Protein AF-A0AAP2HQE2-F1 (afdb_monomer)

Structure (mmCIF, N/CA/C/O backbone):
data_AF-A0AAP2HQE2-F1
#
_entry.id   AF-A0AAP2HQE2-F1
#
loop_
_atom_site.group_PDB
_atom_site.id
_atom_site.type_symbol
_atom_site.label_atom_id
_atom_site.label_alt_id
_atom_site.label_comp_id
_atom_site.label_asym_id
_atom_site.label_entity_id
_atom_site.label_seq_id
_atom_site.pdbx_PDB_ins_code
_atom_site.Cartn_x
_atom_site.Cartn_y
_atom_site.Cartn_z
_atom_site.occupancy
_atom_site.B_iso_or_equiv
_atom_site.auth_seq_id
_atom_site.auth_comp_id
_atom_site.auth_asym_id
_atom_site.auth_atom_id
_atom_site.pdbx_PDB_model_num
ATOM 1 N N . MET A 1 1 ? 18.227 -16.571 -25.456 1.00 60.22 1 MET A N 1
ATOM 2 C CA . MET A 1 1 ? 18.231 -16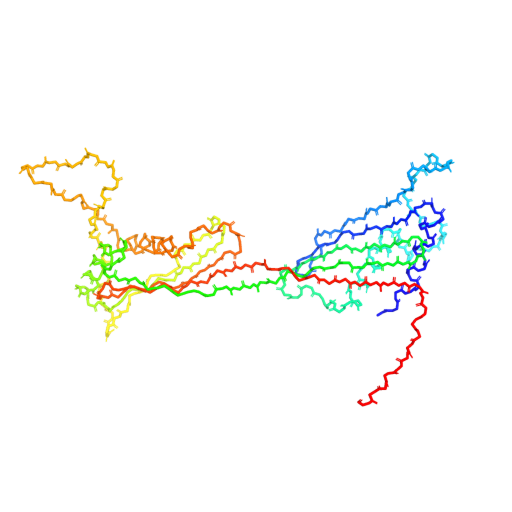.205 -26.890 1.00 60.22 1 MET A CA 1
ATOM 3 C C . MET A 1 1 ? 19.559 -15.529 -27.202 1.00 60.22 1 MET A C 1
ATOM 5 O O . MET A 1 1 ? 20.094 -14.898 -26.302 1.00 60.22 1 MET A O 1
ATOM 9 N N . ASP A 1 2 ? 20.135 -15.701 -28.394 1.00 79.25 2 ASP A N 1
ATOM 10 C CA . ASP A 1 2 ? 21.371 -14.989 -28.766 1.00 79.25 2 ASP A CA 1
ATOM 11 C C . ASP A 1 2 ? 21.009 -13.607 -29.333 1.00 79.25 2 ASP A C 1
ATOM 13 O O . ASP A 1 2 ? 20.440 -13.519 -30.419 1.00 79.25 2 ASP A O 1
ATOM 17 N N . LEU A 1 3 ? 21.299 -12.542 -28.578 1.00 84.31 3 LEU A N 1
ATOM 18 C CA . LEU A 1 3 ? 20.956 -11.152 -28.927 1.00 84.31 3 LEU A CA 1
ATOM 19 C C . LEU A 1 3 ? 21.930 -10.528 -29.939 1.00 84.31 3 LEU A C 1
ATOM 21 O O . LEU A 1 3 ? 21.610 -9.533 -30.595 1.00 84.31 3 LEU A O 1
ATOM 25 N N . ASN A 1 4 ? 23.124 -11.111 -30.083 1.00 85.25 4 ASN A N 1
ATOM 26 C CA . ASN A 1 4 ? 24.220 -10.579 -30.892 1.00 85.25 4 ASN A CA 1
ATOM 27 C C . ASN A 1 4 ? 23.853 -10.205 -32.341 1.00 85.25 4 ASN A C 1
ATOM 29 O O . ASN A 1 4 ? 24.258 -9.122 -32.778 1.00 85.25 4 ASN A O 1
ATOM 33 N N . PRO A 1 5 ? 23.108 -11.024 -33.116 1.00 86.44 5 PRO A N 1
ATOM 34 C CA . PRO A 1 5 ? 22.768 -10.663 -34.491 1.00 86.44 5 PRO A CA 1
ATOM 35 C C . PRO A 1 5 ? 21.877 -9.416 -34.568 1.00 86.44 5 PRO A C 1
ATOM 37 O O . PRO A 1 5 ? 22.107 -8.555 -35.421 1.00 86.44 5 PRO A O 1
ATOM 40 N N . THR A 1 6 ? 20.902 -9.277 -33.670 1.00 87.19 6 THR A N 1
ATOM 41 C CA . THR A 1 6 ? 19.977 -8.135 -33.649 1.00 87.19 6 THR A CA 1
ATOM 42 C C . THR A 1 6 ? 20.682 -6.862 -33.171 1.00 87.19 6 THR A C 1
ATOM 44 O O . THR A 1 6 ? 20.556 -5.818 -33.818 1.00 87.19 6 THR A O 1
ATOM 47 N N . LEU A 1 7 ? 21.520 -6.962 -32.128 1.00 90.06 7 LEU A N 1
ATOM 48 C CA . LEU A 1 7 ? 22.385 -5.871 -31.650 1.00 90.06 7 LEU A CA 1
ATOM 49 C C . LEU A 1 7 ? 23.289 -5.328 -32.767 1.00 90.06 7 LEU A C 1
ATOM 51 O O . LEU A 1 7 ? 23.376 -4.116 -32.979 1.00 90.06 7 LEU A O 1
ATOM 55 N N . ALA A 1 8 ? 23.927 -6.217 -33.535 1.00 88.75 8 ALA A N 1
ATOM 56 C CA . ALA A 1 8 ? 24.806 -5.834 -34.640 1.00 88.75 8 ALA A CA 1
ATOM 57 C C . ALA A 1 8 ? 24.052 -5.122 -35.778 1.00 88.75 8 ALA A C 1
ATOM 59 O O . ALA A 1 8 ? 24.557 -4.158 -36.365 1.00 88.75 8 ALA A O 1
ATOM 60 N N . GLN A 1 9 ? 22.838 -5.575 -36.099 1.00 89.69 9 GLN A N 1
ATOM 61 C CA . GLN A 1 9 ? 22.021 -4.966 -37.147 1.00 89.69 9 GLN A CA 1
ATOM 62 C C . GLN A 1 9 ? 21.536 -3.568 -36.751 1.00 89.69 9 GLN A C 1
ATOM 64 O O . GLN A 1 9 ? 21.699 -2.631 -37.532 1.00 89.69 9 GLN A O 1
ATOM 69 N N . LEU A 1 10 ? 20.963 -3.408 -35.556 1.00 89.31 10 LEU A N 1
ATOM 70 C CA . LEU A 1 10 ? 20.390 -2.130 -35.119 1.00 89.31 10 LEU A CA 1
ATOM 71 C C . LEU A 1 10 ? 21.469 -1.084 -34.804 1.00 89.31 10 LEU A C 1
ATOM 73 O O . LEU A 1 10 ? 21.336 0.060 -35.232 1.00 89.31 10 LEU A O 1
ATOM 77 N N . SER A 1 11 ? 22.596 -1.471 -34.197 1.00 89.50 11 SER A N 1
ATOM 78 C CA . SER A 1 11 ? 23.738 -0.554 -34.008 1.00 89.50 11 SER A CA 1
ATOM 79 C C . SER A 1 11 ? 24.333 -0.075 -35.336 1.00 89.50 11 SER A C 1
ATOM 81 O O . SER A 1 11 ? 24.770 1.071 -35.458 1.00 89.50 11 SER A O 1
ATOM 83 N N . THR A 1 12 ? 24.300 -0.918 -36.375 1.00 88.44 12 THR A N 1
ATOM 84 C CA . THR A 1 12 ? 24.691 -0.515 -37.730 1.00 88.44 12 THR A CA 1
ATOM 85 C C . THR A 1 12 ? 23.735 0.520 -38.312 1.00 88.44 12 THR A C 1
ATOM 87 O O . THR A 1 12 ? 24.212 1.474 -38.923 1.00 88.44 12 THR A O 1
ATOM 90 N N . VAL A 1 13 ? 22.421 0.376 -38.103 1.00 84.94 13 VAL A N 1
ATOM 91 C CA . VAL A 1 13 ? 21.440 1.390 -38.525 1.00 84.94 13 VAL A CA 1
ATOM 92 C C . VAL A 1 13 ? 21.742 2.726 -37.849 1.00 84.94 13 VAL A C 1
ATOM 94 O O . VAL A 1 13 ? 21.904 3.714 -38.560 1.00 84.94 13 VAL A O 1
ATOM 97 N N . LEU A 1 14 ? 21.935 2.743 -36.523 1.00 84.62 14 LEU A N 1
ATOM 98 C CA . LEU A 1 14 ? 22.296 3.960 -35.781 1.00 84.62 14 LEU A CA 1
ATOM 99 C C . LEU A 1 14 ? 23.555 4.624 -36.353 1.00 84.62 14 LEU A C 1
ATOM 101 O O . LEU A 1 14 ? 23.572 5.817 -36.648 1.00 84.62 14 LEU A O 1
ATOM 105 N N . ARG A 1 15 ? 24.604 3.835 -36.601 1.00 85.00 15 ARG A N 1
ATOM 106 C CA . ARG A 1 15 ? 25.863 4.341 -37.158 1.00 85.00 15 ARG A CA 1
ATOM 107 C C . ARG A 1 15 ? 25.713 4.910 -38.572 1.00 85.00 15 ARG A C 1
ATOM 109 O O . ARG A 1 15 ? 26.366 5.900 -38.891 1.00 85.00 15 ARG A O 1
ATOM 116 N N . VAL A 1 16 ? 24.905 4.281 -39.429 1.00 80.19 16 VAL A N 1
ATOM 117 C CA . VAL A 1 16 ? 24.692 4.721 -40.821 1.00 80.19 16 VAL A CA 1
ATOM 118 C C . VAL A 1 16 ? 23.850 5.991 -40.884 1.00 80.19 16 VAL A C 1
ATOM 120 O O . VAL A 1 16 ? 24.119 6.850 -41.721 1.00 80.19 16 VAL A O 1
ATOM 123 N N . THR A 1 17 ? 22.862 6.130 -40.001 1.00 78.44 17 THR A N 1
ATOM 124 C CA . THR A 1 17 ? 22.028 7.336 -39.929 1.00 78.44 17 THR A CA 1
ATOM 125 C C . THR A 1 17 ? 22.764 8.489 -39.251 1.00 78.44 17 THR A C 1
ATOM 127 O O . THR A 1 17 ? 22.470 9.649 -39.526 1.00 78.44 17 THR A O 1
ATOM 130 N N . GLY A 1 18 ? 23.766 8.180 -38.422 1.00 79.94 18 GLY A N 1
ATOM 131 C CA . GLY A 1 18 ? 24.536 9.151 -37.650 1.00 79.94 18 GLY A CA 1
ATOM 132 C C . GLY A 1 18 ? 24.005 9.352 -36.231 1.00 79.94 18 GLY A C 1
ATOM 133 O O . GLY A 1 18 ? 24.432 10.293 -35.565 1.00 79.94 18 GLY A O 1
ATOM 134 N N . ALA A 1 19 ? 23.092 8.494 -35.771 1.00 82.62 19 ALA A N 1
ATOM 135 C CA . ALA A 1 19 ? 22.649 8.443 -34.387 1.00 82.62 19 ALA A CA 1
ATOM 136 C C . ALA A 1 19 ? 23.743 7.846 -33.485 1.00 82.62 19 ALA A C 1
ATOM 138 O O . ALA A 1 19 ? 24.541 6.999 -33.892 1.00 82.62 19 ALA A O 1
ATOM 139 N N . VAL A 1 20 ? 23.780 8.304 -32.238 1.00 89.12 20 VAL A N 1
ATOM 140 C CA . VAL A 1 20 ? 24.740 7.873 -31.215 1.00 89.12 20 VAL A CA 1
ATOM 141 C C . VAL A 1 20 ? 24.198 6.670 -30.450 1.00 89.12 20 VAL A C 1
ATOM 143 O O . VAL A 1 20 ? 24.940 5.707 -30.234 1.00 89.12 20 VAL A O 1
ATOM 146 N N . SER A 1 21 ? 22.914 6.715 -30.093 1.00 91.50 21 SER A N 1
ATOM 147 C CA . SER A 1 21 ? 22.214 5.669 -29.353 1.00 91.50 21 SER A CA 1
ATOM 148 C C . SER A 1 21 ? 20.717 5.649 -29.659 1.00 91.50 21 SER A C 1
ATOM 150 O O . SER A 1 21 ? 20.156 6.631 -30.153 1.00 91.50 21 SER A O 1
ATOM 152 N N . ALA A 1 22 ? 20.092 4.523 -29.332 1.00 92.06 22 ALA A N 1
ATOM 153 C CA . ALA A 1 22 ? 18.657 4.404 -29.116 1.00 92.06 22 ALA A CA 1
ATOM 154 C C . ALA A 1 22 ? 18.422 3.950 -27.676 1.00 92.06 22 ALA A C 1
ATOM 156 O O . ALA A 1 22 ? 19.124 3.057 -27.194 1.00 92.06 22 ALA A O 1
ATOM 157 N N . THR A 1 23 ? 17.442 4.547 -27.014 1.00 93.00 23 THR A N 1
ATOM 158 C CA . THR A 1 23 ? 17.054 4.226 -25.644 1.00 93.00 23 THR A CA 1
ATOM 159 C C . THR A 1 23 ? 15.566 3.928 -25.619 1.00 93.00 23 THR A C 1
ATOM 161 O O . THR A 1 23 ? 14.794 4.685 -26.193 1.00 93.00 23 THR A O 1
ATOM 164 N N . ALA A 1 24 ? 15.177 2.825 -24.989 1.00 91.44 24 ALA A N 1
ATOM 165 C CA . ALA A 1 24 ? 13.792 2.506 -24.692 1.00 91.44 24 ALA A CA 1
ATOM 166 C C . ALA A 1 24 ? 13.569 2.585 -23.186 1.00 91.44 24 ALA A C 1
ATOM 168 O O . ALA A 1 24 ? 14.284 1.920 -22.430 1.00 91.44 24 ALA A O 1
ATOM 169 N N . GLU A 1 25 ? 12.577 3.358 -22.770 1.00 90.12 25 GLU A N 1
ATOM 170 C CA . GLU A 1 25 ? 11.988 3.260 -21.439 1.00 90.12 25 GLU A CA 1
ATOM 171 C C . GLU A 1 25 ? 10.767 2.353 -21.531 1.00 90.12 25 GLU A C 1
ATOM 173 O O . GLU A 1 25 ? 9.936 2.507 -22.427 1.00 90.12 2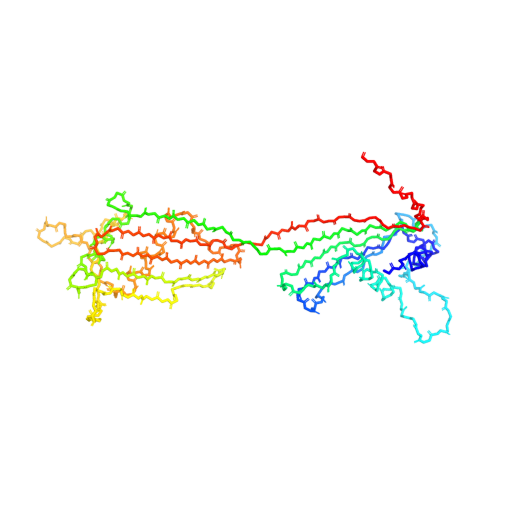5 GLU A O 1
ATOM 178 N N . TYR A 1 26 ? 10.685 1.372 -20.637 1.00 86.44 26 TYR A N 1
ATOM 179 C CA . TYR A 1 26 ? 9.573 0.436 -20.600 1.00 86.44 26 TYR A CA 1
ATOM 180 C C . TYR A 1 26 ? 9.078 0.256 -19.170 1.00 86.44 26 TYR A C 1
ATOM 182 O O . TYR A 1 26 ? 9.864 0.269 -18.221 1.00 86.44 26 TYR A O 1
ATOM 190 N N . ALA A 1 27 ? 7.772 0.070 -19.023 1.00 83.06 27 ALA A N 1
ATOM 191 C CA . ALA A 1 27 ? 7.148 -0.343 -17.776 1.00 83.06 27 ALA A CA 1
ATOM 192 C C . ALA A 1 27 ? 5.922 -1.213 -18.069 1.00 83.06 27 ALA A C 1
ATOM 194 O O . ALA A 1 27 ? 5.260 -1.060 -19.101 1.00 83.06 27 ALA A O 1
ATOM 195 N N . GLY A 1 28 ? 5.620 -2.138 -17.167 1.00 73.50 28 GL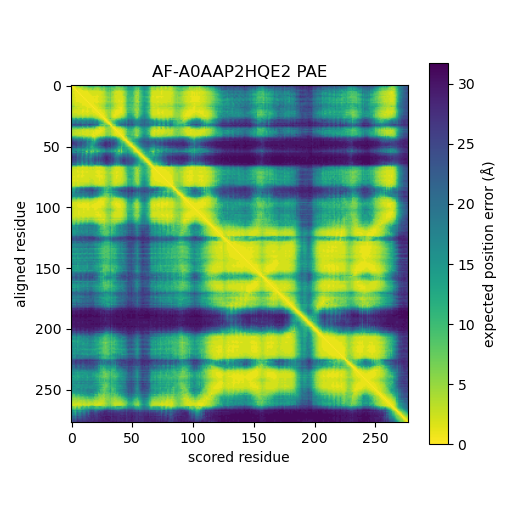Y A N 1
ATOM 196 C CA . GLY A 1 28 ? 4.478 -3.035 -17.296 1.00 73.50 28 GLY A CA 1
ATOM 197 C C . GLY A 1 28 ? 3.956 -3.495 -15.946 1.00 73.50 28 GLY A C 1
ATOM 198 O O . GLY A 1 28 ? 4.675 -3.444 -14.950 1.00 73.50 28 GLY A O 1
ATOM 199 N N . TYR A 1 29 ? 2.706 -3.952 -15.942 1.00 68.50 29 TYR A N 1
ATOM 200 C CA . TYR A 1 29 ? 2.032 -4.561 -14.798 1.00 68.50 29 TYR A CA 1
ATOM 201 C C . TYR A 1 29 ? 1.243 -5.780 -15.296 1.00 68.50 29 TYR A C 1
ATOM 203 O O . TYR A 1 29 ? 0.534 -5.699 -16.300 1.00 68.50 29 TYR A O 1
ATOM 211 N N . GLY A 1 30 ? 1.364 -6.924 -14.620 1.00 62.31 30 GLY A N 1
ATOM 212 C CA . GLY A 1 30 ? 0.659 -8.148 -15.017 1.00 62.31 30 GLY A CA 1
ATOM 213 C C . GLY A 1 30 ? 1.018 -8.649 -16.430 1.00 62.31 30 GLY A C 1
ATOM 214 O O . GLY A 1 30 ? 2.176 -8.672 -16.840 1.00 62.31 30 GLY A O 1
ATOM 215 N N . ASP A 1 31 ? 0.027 -9.072 -17.216 1.00 54.12 31 ASP A N 1
ATOM 216 C CA . ASP A 1 31 ? 0.240 -9.573 -18.586 1.00 54.12 31 ASP A CA 1
ATOM 217 C C . ASP A 1 31 ? 0.325 -8.466 -19.659 1.00 54.12 31 ASP A C 1
ATOM 219 O O . ASP A 1 31 ? 0.456 -8.769 -20.848 1.00 54.12 31 ASP A O 1
ATOM 223 N N . SER A 1 32 ? 0.274 -7.193 -19.252 1.00 55.50 32 SER A N 1
ATOM 224 C CA . SER A 1 32 ? 0.163 -6.035 -20.142 1.00 55.50 32 SER A CA 1
ATOM 225 C C . SER A 1 32 ? 1.333 -5.057 -19.931 1.00 55.50 32 SER A C 1
ATOM 227 O O . SER A 1 32 ? 1.532 -4.494 -18.855 1.00 55.50 32 SER A O 1
ATOM 229 N N . GLY A 1 33 ? 2.156 -4.862 -20.967 1.00 56.34 33 GLY A N 1
ATOM 230 C CA . GLY A 1 33 ? 3.141 -3.776 -21.003 1.00 56.34 33 GLY A CA 1
ATOM 231 C C . GLY A 1 33 ? 2.437 -2.469 -21.360 1.00 56.34 33 GLY A C 1
ATOM 232 O O . GLY A 1 33 ? 2.035 -2.301 -22.508 1.00 56.34 33 GLY A O 1
ATOM 233 N N . ASP A 1 34 ? 2.263 -1.565 -20.397 1.00 61.09 34 ASP A N 1
ATOM 234 C CA . ASP A 1 34 ? 1.440 -0.357 -20.578 1.00 61.09 34 ASP A CA 1
ATOM 235 C C . ASP A 1 34 ? 2.248 0.897 -20.952 1.00 61.09 34 ASP A C 1
ATOM 237 O O . ASP A 1 34 ? 1.669 1.931 -21.300 1.00 61.09 34 ASP A O 1
ATOM 241 N N . HIS A 1 35 ? 3.583 0.827 -20.941 1.00 66.19 35 HIS A N 1
ATOM 242 C CA . HIS A 1 35 ? 4.425 1.934 -21.381 1.00 66.19 35 HIS A CA 1
ATOM 243 C C . HIS A 1 35 ? 5.682 1.455 -22.108 1.00 66.19 35 HIS A C 1
ATOM 245 O O . HIS A 1 35 ? 6.445 0.642 -21.587 1.00 66.19 35 HIS A O 1
ATOM 251 N N . PHE A 1 36 ? 5.897 1.995 -23.309 1.00 81.50 36 PHE A N 1
ATOM 252 C CA . PHE A 1 36 ? 7.113 1.818 -24.092 1.00 81.50 36 PHE A CA 1
ATOM 253 C C . PHE A 1 36 ? 7.384 3.096 -24.893 1.00 81.50 36 PHE A C 1
ATOM 255 O O . PHE A 1 36 ? 6.576 3.481 -25.741 1.00 81.50 36 PHE A O 1
ATOM 262 N N . GLU A 1 37 ? 8.501 3.767 -24.626 1.00 86.31 37 GLU A N 1
ATOM 263 C CA . GLU A 1 37 ? 8.920 4.978 -25.338 1.00 86.31 37 GLU A CA 1
ATOM 264 C C . GLU A 1 37 ? 10.342 4.812 -25.868 1.00 86.31 37 GLU A C 1
ATOM 266 O O . GLU A 1 37 ? 11.251 4.456 -25.121 1.00 86.31 37 GLU A O 1
ATOM 271 N N . ILE A 1 38 ? 10.541 5.090 -27.160 1.00 87.31 38 ILE A N 1
ATOM 272 C CA . ILE A 1 38 ? 11.856 5.059 -27.807 1.00 87.31 38 ILE A CA 1
ATOM 273 C C . ILE A 1 38 ? 12.347 6.489 -28.021 1.00 87.31 38 ILE A C 1
ATOM 275 O O . ILE A 1 38 ? 11.684 7.302 -28.660 1.00 87.31 38 ILE A O 1
ATOM 279 N N . ALA A 1 39 ? 13.566 6.765 -27.572 1.00 86.69 39 ALA A N 1
ATOM 280 C CA . ALA A 1 39 ? 14.286 7.999 -27.833 1.00 86.69 39 ALA A CA 1
ATOM 281 C C . ALA A 1 39 ? 15.577 7.721 -28.616 1.00 86.69 39 ALA A C 1
ATOM 283 O O . ALA A 1 39 ? 16.388 6.869 -28.249 1.00 86.69 39 ALA A O 1
ATOM 284 N N . ILE A 1 40 ? 15.807 8.487 -29.687 1.00 86.12 40 ILE A N 1
ATOM 285 C CA . ILE A 1 40 ? 17.036 8.419 -30.488 1.00 86.12 40 ILE A CA 1
ATOM 286 C C . ILE A 1 40 ? 17.918 9.625 -30.184 1.00 86.12 40 ILE A C 1
ATOM 288 O O . ILE A 1 40 ? 17.513 10.776 -30.366 1.00 86.12 40 ILE A O 1
ATOM 292 N N . GLN A 1 41 ? 19.162 9.374 -29.778 1.00 85.44 41 GLN A N 1
ATOM 293 C CA . GLN A 1 41 ? 20.124 10.438 -29.518 1.00 85.44 41 GLN A CA 1
ATOM 294 C C . GLN A 1 41 ? 20.980 10.729 -30.753 1.00 85.44 41 GLN A C 1
ATOM 296 O O . GLN A 1 41 ? 21.709 9.870 -31.250 1.00 85.44 41 GLN A O 1
ATOM 301 N N . TRP A 1 42 ? 20.970 11.986 -31.195 1.00 83.12 42 TRP A N 1
ATOM 302 C CA . TRP A 1 42 ? 21.810 12.499 -32.281 1.00 83.12 42 TRP A CA 1
ATOM 303 C C . TRP A 1 42 ? 23.019 13.286 -31.740 1.00 83.12 42 TRP A C 1
ATOM 305 O O . TRP A 1 42 ? 22.961 13.835 -30.635 1.00 83.12 42 TRP A O 1
ATOM 315 N N . PRO A 1 43 ? 24.135 13.387 -32.485 1.00 80.75 43 PRO A N 1
ATOM 316 C CA . PRO A 1 43 ? 25.281 14.194 -32.076 1.00 80.75 43 PRO A CA 1
ATOM 317 C C . PRO A 1 43 ? 24.933 15.693 -32.063 1.00 80.75 43 PRO A C 1
ATOM 319 O O . PRO A 1 43 ? 24.173 16.173 -32.899 1.00 80.75 43 PRO A O 1
ATOM 322 N N . ALA A 1 44 ? 25.566 16.465 -31.172 1.00 66.25 44 ALA A N 1
ATOM 323 C CA . ALA A 1 44 ? 25.291 17.897 -30.950 1.00 66.25 44 ALA A CA 1
ATOM 324 C C . ALA A 1 44 ? 25.536 18.825 -32.167 1.00 66.25 44 ALA A C 1
ATOM 326 O O . ALA A 1 44 ? 25.235 20.015 -32.112 1.00 66.25 44 ALA A O 1
ATOM 327 N N . ASN A 1 45 ? 26.106 18.303 -33.257 1.00 58.16 45 ASN A N 1
ATOM 328 C CA . ASN A 1 45 ? 26.289 19.008 -34.522 1.00 58.16 45 ASN A CA 1
ATOM 329 C C . ASN A 1 45 ? 26.229 17.992 -35.681 1.00 58.16 45 ASN A C 1
ATOM 331 O O . ASN A 1 45 ? 27.276 17.454 -36.061 1.00 58.16 45 ASN A O 1
ATOM 335 N N . PRO A 1 46 ? 25.037 17.666 -36.215 1.00 57.28 46 PRO A N 1
ATOM 336 C CA . PRO A 1 46 ? 24.914 16.745 -37.336 1.00 57.28 46 PRO A CA 1
ATOM 337 C C . PRO A 1 46 ? 25.521 17.425 -38.563 1.00 57.28 46 PRO A C 1
ATOM 339 O O . PRO A 1 46 ? 24.933 18.324 -39.163 1.00 57.28 46 PRO A O 1
ATOM 342 N N . ALA A 1 47 ? 26.754 17.064 -38.909 1.00 47.41 47 ALA A N 1
ATOM 343 C CA . ALA A 1 47 ? 27.436 17.648 -40.050 1.00 47.41 47 ALA A CA 1
ATOM 344 C C . ALA A 1 47 ? 26.675 17.304 -41.344 1.00 47.41 47 ALA A C 1
ATOM 346 O O . ALA A 1 47 ? 26.845 16.233 -41.913 1.00 47.41 47 ALA A O 1
ATOM 347 N N . GLY A 1 48 ? 25.853 18.237 -41.827 1.00 48.72 48 GLY A N 1
ATOM 348 C CA . GLY A 1 48 ? 25.445 18.296 -43.230 1.00 48.72 48 GLY A CA 1
ATOM 349 C C . GLY A 1 48 ? 24.303 17.387 -43.690 1.00 48.72 48 GLY A C 1
ATOM 350 O O . GLY A 1 48 ? 24.176 17.216 -44.899 1.00 48.72 48 GLY A O 1
ATOM 351 N N . ASN A 1 49 ? 23.444 16.874 -42.807 1.00 45.47 49 ASN A N 1
ATOM 352 C CA . ASN A 1 49 ? 22.138 16.354 -43.220 1.00 45.47 49 ASN A CA 1
ATOM 353 C C . ASN A 1 49 ? 21.033 17.179 -42.548 1.00 45.47 49 ASN A C 1
ATOM 355 O O . ASN A 1 49 ? 20.854 17.120 -41.338 1.00 45.47 49 ASN A O 1
ATOM 359 N N . THR A 1 50 ? 20.343 18.011 -43.331 1.00 43.41 50 THR A N 1
ATOM 360 C CA . THR A 1 50 ? 19.202 18.820 -42.851 1.00 43.41 50 THR A CA 1
ATOM 361 C C . THR A 1 50 ? 17.904 18.018 -42.792 1.00 43.41 50 THR A C 1
ATOM 363 O O . THR A 1 50 ? 16.864 18.573 -42.456 1.00 43.41 50 THR A O 1
ATOM 366 N N . ASP A 1 51 ? 17.986 16.717 -43.064 1.00 48.22 51 ASP A N 1
ATOM 367 C CA . ASP A 1 51 ? 16.911 15.756 -42.890 1.00 48.22 51 ASP A CA 1
ATOM 368 C C . ASP A 1 51 ? 17.336 14.785 -41.780 1.00 48.22 51 ASP A C 1
ATOM 370 O O . ASP A 1 51 ? 17.861 13.698 -42.027 1.00 48.22 51 ASP A O 1
ATOM 374 N N . ALA A 1 52 ? 17.217 15.234 -40.527 1.00 47.59 52 ALA A N 1
ATOM 375 C CA . ALA A 1 52 ? 17.292 14.356 -39.362 1.00 47.59 52 ALA A CA 1
ATOM 376 C C . ALA A 1 52 ? 16.015 13.502 -39.338 1.00 47.59 52 ALA A C 1
ATOM 378 O O . ALA A 1 52 ? 15.115 13.723 -38.534 1.00 47.59 52 ALA A O 1
ATOM 379 N N . THR A 1 53 ? 15.893 12.596 -40.304 1.00 54.97 53 THR A N 1
ATOM 380 C CA . THR A 1 53 ? 14.825 11.603 -40.335 1.00 54.97 53 THR A CA 1
ATOM 381 C C . THR A 1 53 ? 15.110 10.570 -39.263 1.00 54.97 53 THR A C 1
ATOM 383 O O . THR A 1 53 ? 16.267 10.171 -39.088 1.00 54.97 53 THR A O 1
ATOM 386 N N . GLU A 1 54 ? 14.068 10.102 -38.585 1.00 55.56 54 GLU A N 1
ATOM 387 C CA . GLU A 1 54 ? 14.183 8.946 -37.703 1.00 55.56 54 GLU A CA 1
ATOM 388 C C . GLU A 1 54 ? 14.882 7.781 -38.417 1.00 55.56 54 GLU A C 1
ATOM 390 O O . GLU A 1 54 ? 14.766 7.646 -39.646 1.00 55.56 54 GLU A O 1
ATOM 395 N N . PRO A 1 55 ? 15.677 6.977 -37.689 1.00 59.81 55 PRO A N 1
ATOM 396 C CA . PRO A 1 55 ? 16.371 5.850 -38.280 1.00 59.81 55 PRO A CA 1
ATOM 397 C C . PRO A 1 55 ? 15.359 4.906 -38.932 1.00 59.81 55 PRO A C 1
ATOM 399 O O . PRO A 1 55 ? 14.659 4.160 -38.268 1.00 59.81 55 PRO A O 1
ATOM 402 N N . THR A 1 56 ? 15.287 4.922 -40.261 1.00 53.88 56 THR A N 1
ATOM 403 C CA . THR A 1 56 ? 14.419 4.034 -41.037 1.00 53.88 56 THR A CA 1
ATOM 404 C C . THR A 1 56 ? 15.259 2.941 -41.687 1.00 53.88 56 THR A C 1
ATOM 406 O O . THR A 1 56 ? 16.362 3.171 -42.195 1.00 53.88 56 THR A O 1
ATOM 409 N N . SER A 1 57 ? 14.758 1.708 -41.660 1.00 46.78 57 SER A N 1
ATOM 410 C CA . SER A 1 57 ? 15.373 0.560 -42.324 1.00 46.78 57 SER A CA 1
ATOM 411 C C . SER A 1 57 ? 15.298 0.735 -43.848 1.00 46.78 57 SER A C 1
ATOM 413 O O . SER A 1 57 ? 14.293 0.441 -44.481 1.00 46.78 57 SER A O 1
ATOM 415 N N . THR A 1 58 ? 16.377 1.202 -44.483 1.00 39.72 58 THR A N 1
ATOM 416 C CA . THR A 1 58 ? 16.433 1.416 -45.948 1.00 39.72 58 THR A CA 1
ATOM 417 C C . THR A 1 58 ? 16.793 0.167 -46.767 1.00 39.72 58 THR A C 1
ATOM 419 O O . THR A 1 58 ? 17.188 0.270 -47.929 1.00 39.72 58 THR A O 1
ATOM 422 N N . THR A 1 59 ? 16.616 -1.043 -46.231 1.00 35.41 59 THR A N 1
ATOM 423 C CA . THR A 1 59 ? 16.814 -2.288 -46.994 1.00 35.41 59 THR A CA 1
ATOM 424 C C . THR A 1 59 ? 15.485 -2.879 -47.473 1.00 35.41 59 THR A C 1
ATOM 426 O O . THR A 1 59 ? 14.861 -3.658 -46.766 1.00 35.41 59 THR A O 1
ATOM 429 N N . SER A 1 60 ? 15.094 -2.453 -48.679 1.00 35.09 60 SER A N 1
ATOM 430 C CA . SER A 1 60 ? 14.304 -3.130 -49.731 1.00 35.09 60 SER A CA 1
ATOM 431 C C . SER A 1 60 ? 13.551 -4.439 -49.397 1.00 35.09 60 SER A C 1
ATOM 433 O O . SER A 1 60 ? 14.144 -5.449 -49.031 1.00 35.09 60 SER A O 1
ATOM 435 N N . ASP A 1 61 ? 12.246 -4.409 -49.703 1.00 32.91 61 ASP A N 1
ATOM 436 C CA . ASP A 1 61 ? 11.404 -5.499 -50.235 1.00 32.91 61 ASP A CA 1
ATOM 437 C C . ASP A 1 61 ? 11.313 -6.831 -49.472 1.00 32.91 61 ASP A C 1
ATOM 439 O O . ASP A 1 61 ? 11.427 -7.910 -50.055 1.00 32.91 61 ASP A O 1
ATOM 443 N N . SER A 1 62 ? 10.937 -6.785 -48.195 1.00 34.06 62 SER A N 1
ATOM 444 C CA . SER A 1 62 ? 10.182 -7.902 -47.614 1.00 34.06 62 SER A CA 1
ATOM 445 C C . SER A 1 62 ? 9.063 -7.375 -46.726 1.00 34.06 62 SER A C 1
ATOM 447 O O . SER A 1 62 ? 9.286 -6.515 -45.881 1.00 34.06 62 SER A O 1
ATOM 449 N N . GLN A 1 63 ? 7.854 -7.894 -46.926 1.00 36.62 63 GLN A N 1
ATOM 450 C CA . GLN A 1 63 ? 6.672 -7.653 -46.091 1.00 36.62 63 GLN A CA 1
ATOM 451 C C . GLN A 1 63 ? 6.792 -8.269 -44.678 1.00 36.62 63 GLN A C 1
ATOM 453 O O . GLN A 1 63 ? 5.798 -8.327 -43.964 1.00 36.62 63 GLN A O 1
ATOM 458 N N . ASP A 1 64 ? 7.990 -8.705 -44.270 1.00 40.16 64 ASP A N 1
ATOM 459 C CA . ASP A 1 64 ? 8.203 -9.586 -43.118 1.00 40.16 64 ASP A CA 1
ATOM 460 C C . ASP A 1 64 ? 9.052 -8.968 -41.990 1.00 40.16 64 ASP A C 1
ATOM 462 O O . ASP A 1 64 ? 9.333 -9.651 -41.008 1.00 40.16 64 ASP A O 1
ATOM 466 N N . TYR A 1 65 ? 9.438 -7.686 -42.070 1.00 41.47 65 TYR A N 1
ATOM 467 C CA . TYR A 1 65 ? 10.104 -6.994 -40.957 1.00 41.47 65 TYR A CA 1
ATOM 468 C C . TYR A 1 65 ? 9.566 -5.567 -40.767 1.00 41.47 65 TYR A C 1
ATOM 470 O O . TYR A 1 65 ? 9.580 -4.795 -41.728 1.00 41.47 65 TYR A O 1
ATOM 478 N N . PRO A 1 66 ? 9.104 -5.198 -39.556 1.00 54.12 66 PRO A N 1
ATOM 479 C CA . PRO A 1 66 ? 8.627 -3.849 -39.275 1.00 54.12 66 PRO A CA 1
ATOM 480 C C . PRO A 1 66 ? 9.794 -2.839 -39.208 1.00 54.12 66 PRO A C 1
ATOM 482 O O . PRO A 1 66 ? 10.969 -3.207 -39.337 1.00 54.12 66 PRO A O 1
ATOM 485 N N . ASP A 1 67 ? 9.461 -1.554 -39.095 1.00 77.06 67 ASP A N 1
ATOM 486 C CA . ASP A 1 67 ? 10.398 -0.429 -38.981 1.00 77.06 67 ASP A CA 1
ATOM 487 C C . ASP A 1 67 ? 11.370 -0.566 -37.786 1.00 77.06 67 ASP A C 1
ATOM 489 O O . ASP A 1 67 ? 11.363 -1.549 -37.039 1.00 77.06 67 ASP A O 1
ATOM 493 N N . PHE A 1 68 ? 12.321 0.370 -37.672 1.00 82.19 68 PHE A N 1
ATOM 494 C CA . PHE A 1 68 ? 13.361 0.328 -36.637 1.00 82.19 68 PHE A CA 1
ATOM 495 C C . PHE A 1 68 ? 12.765 0.153 -35.238 1.00 82.19 68 PHE A C 1
ATOM 497 O O . PHE A 1 68 ? 13.263 -0.686 -34.492 1.00 82.19 68 PHE A O 1
ATOM 504 N N . ASP A 1 69 ? 11.689 0.876 -34.941 1.00 82.75 69 ASP A N 1
ATOM 505 C CA . ASP A 1 69 ? 11.037 0.916 -33.636 1.00 82.75 69 ASP A CA 1
ATOM 506 C C . ASP A 1 69 ? 10.551 -0.459 -33.205 1.00 82.75 69 ASP A C 1
ATOM 508 O O . ASP A 1 69 ? 10.966 -0.955 -32.164 1.00 82.75 69 ASP A O 1
ATOM 512 N N . ALA A 1 70 ? 9.789 -1.150 -34.049 1.00 83.94 70 ALA A N 1
ATOM 513 C CA . ALA A 1 70 ? 9.303 -2.484 -33.720 1.00 83.94 70 ALA A CA 1
ATOM 514 C C . ALA A 1 70 ? 10.439 -3.516 -33.599 1.00 83.94 70 ALA A C 1
ATOM 516 O O . ALA A 1 70 ? 10.369 -4.454 -32.805 1.00 83.94 70 ALA A O 1
ATOM 517 N N . ARG A 1 71 ? 11.517 -3.386 -34.384 1.00 87.19 71 ARG A N 1
ATOM 518 C CA . ARG A 1 71 ? 12.695 -4.263 -34.235 1.00 87.19 71 ARG A CA 1
ATOM 519 C C . ARG A 1 71 ? 13.480 -3.956 -32.964 1.00 87.19 71 ARG A C 1
ATOM 521 O O . ARG A 1 71 ? 14.046 -4.875 -32.376 1.00 87.19 71 ARG A O 1
ATOM 528 N N . PHE A 1 72 ? 13.538 -2.689 -32.572 1.00 89.50 72 PHE A N 1
ATOM 529 C CA . PHE A 1 72 ? 14.167 -2.247 -31.339 1.00 89.50 72 PHE A CA 1
ATOM 530 C C . PHE A 1 72 ? 13.349 -2.694 -30.128 1.00 89.50 72 PHE A C 1
ATOM 532 O O . PHE A 1 72 ? 13.914 -3.287 -29.223 1.00 89.50 72 PHE A O 1
ATOM 539 N N . GLU A 1 73 ? 12.028 -2.553 -30.168 1.00 88.50 73 GLU A N 1
ATOM 540 C CA . GLU A 1 73 ? 11.108 -3.068 -29.155 1.00 88.50 73 GLU A CA 1
ATOM 541 C C . GLU A 1 73 ? 11.251 -4.582 -28.959 1.00 88.50 73 GLU A C 1
ATOM 543 O O . GLU A 1 73 ? 11.470 -5.039 -27.840 1.00 88.50 73 GLU A O 1
ATOM 548 N N . ASN A 1 74 ? 11.245 -5.367 -30.042 1.00 88.31 74 ASN A N 1
ATOM 549 C CA . ASN A 1 74 ? 11.487 -6.811 -29.944 1.00 88.31 74 ASN A CA 1
ATOM 550 C C . ASN A 1 74 ? 12.856 -7.133 -29.319 1.00 88.31 74 ASN A C 1
ATOM 552 O O . ASN A 1 74 ? 12.957 -8.051 -28.512 1.00 88.31 74 ASN A O 1
ATOM 556 N N . LEU A 1 75 ? 13.906 -6.368 -29.650 1.00 90.69 75 LEU A N 1
ATOM 557 C CA . LEU A 1 75 ? 15.219 -6.527 -29.018 1.00 90.69 75 LEU A CA 1
ATOM 558 C C . LEU A 1 75 ? 15.164 -6.233 -27.511 1.00 90.69 75 LEU A C 1
ATOM 560 O O . LEU A 1 75 ? 15.827 -6.933 -26.747 1.00 90.69 75 LEU A O 1
ATOM 564 N N . VAL A 1 76 ? 14.411 -5.216 -27.085 1.00 90.06 76 VAL A N 1
ATOM 565 C CA . VAL A 1 76 ? 14.233 -4.904 -25.660 1.00 90.06 76 VAL A CA 1
ATOM 566 C C . VAL A 1 76 ? 13.571 -6.077 -24.948 1.00 90.06 76 VAL A C 1
ATOM 568 O O . VAL A 1 76 ? 14.107 -6.541 -23.944 1.00 90.06 76 VAL A O 1
ATOM 571 N N . TRP A 1 77 ? 12.479 -6.616 -25.493 1.00 87.12 77 TRP A N 1
ATOM 572 C CA . TRP A 1 77 ? 11.800 -7.769 -24.899 1.00 87.12 77 TRP A CA 1
ATOM 573 C C . TRP A 1 77 ? 12.678 -9.024 -24.881 1.00 87.12 77 TRP A C 1
ATOM 575 O O . TRP A 1 77 ? 12.770 -9.683 -23.846 1.00 87.12 77 TRP A O 1
ATOM 585 N N . ASP A 1 78 ? 13.418 -9.305 -25.957 1.00 88.56 78 ASP A N 1
ATOM 586 C CA . ASP A 1 78 ? 14.389 -10.404 -25.986 1.00 88.56 78 ASP A CA 1
ATOM 587 C C . ASP A 1 78 ? 15.480 -10.223 -24.912 1.00 88.56 78 ASP A C 1
ATOM 589 O O . ASP A 1 78 ? 15.889 -11.195 -24.265 1.00 88.56 78 ASP A O 1
ATOM 593 N N . ALA A 1 79 ? 15.960 -8.989 -24.703 1.00 88.75 79 ALA A N 1
ATOM 594 C CA . ALA A 1 79 ? 16.954 -8.667 -23.682 1.00 88.75 79 ALA A CA 1
ATOM 595 C C . ALA A 1 79 ? 16.396 -8.854 -22.265 1.00 88.75 79 ALA A C 1
ATOM 597 O O . ALA A 1 79 ? 17.053 -9.501 -21.444 1.00 88.75 79 ALA A O 1
ATOM 598 N N . VAL A 1 80 ? 15.179 -8.370 -22.004 1.00 85.12 80 VAL A N 1
ATOM 599 C CA . VAL A 1 80 ? 14.454 -8.554 -20.736 1.00 85.12 80 VAL A CA 1
ATOM 600 C C . VAL A 1 80 ? 14.262 -10.040 -20.433 1.00 85.12 80 VAL A C 1
ATOM 602 O O . VAL A 1 80 ? 14.663 -10.500 -19.363 1.00 85.12 80 VAL A O 1
ATOM 605 N N . SER A 1 81 ? 13.765 -10.827 -21.391 1.00 84.38 81 SER A N 1
ATOM 606 C CA . SER A 1 81 ? 13.612 -12.277 -21.220 1.00 84.38 81 SER A CA 1
ATOM 607 C C . SER A 1 81 ? 14.954 -12.985 -21.016 1.00 84.38 81 SER A C 1
ATOM 609 O O . SER A 1 81 ? 15.064 -13.900 -20.203 1.00 84.38 81 SER A O 1
ATOM 611 N N . SER A 1 82 ? 16.015 -12.564 -21.714 1.00 84.44 82 SER A N 1
ATOM 612 C CA . SER A 1 82 ? 17.349 -13.159 -21.543 1.00 84.44 82 SER A CA 1
ATOM 613 C C . SER A 1 82 ? 17.968 -12.897 -20.165 1.00 84.44 82 SER A C 1
ATOM 615 O O . SER A 1 82 ? 18.784 -13.697 -19.708 1.00 84.44 82 SER A O 1
ATOM 617 N N . ALA A 1 83 ? 17.564 -11.811 -19.502 1.00 82.06 83 ALA A N 1
ATOM 618 C CA . ALA A 1 83 ? 18.002 -11.438 -18.163 1.00 82.06 83 ALA A CA 1
ATOM 619 C C . ALA A 1 83 ? 17.258 -12.200 -17.043 1.00 82.06 83 ALA A C 1
ATOM 621 O O . ALA A 1 83 ? 17.454 -11.887 -15.868 1.00 82.06 83 ALA A O 1
ATOM 622 N N . GLY A 1 84 ? 16.447 -13.208 -17.392 1.00 73.56 84 GLY A N 1
ATOM 623 C CA . GLY A 1 84 ? 15.733 -14.066 -16.441 1.00 73.56 84 GLY A CA 1
ATOM 624 C C . GLY A 1 84 ? 14.423 -13.467 -15.936 1.00 73.56 84 GLY A C 1
ATOM 625 O O . GLY A 1 84 ? 14.086 -13.656 -14.771 1.00 73.56 84 GLY A O 1
ATOM 626 N N . HIS A 1 85 ? 13.730 -12.695 -16.776 1.00 66.94 85 HIS A N 1
ATOM 627 C CA . HIS A 1 85 ? 12.376 -12.238 -16.488 1.00 66.94 85 HIS A CA 1
ATOM 628 C C . HIS A 1 85 ? 11.368 -13.046 -17.311 1.00 66.94 85 HIS A C 1
ATOM 630 O O . HIS A 1 85 ? 11.273 -12.880 -18.530 1.00 66.94 85 HIS A O 1
ATOM 636 N N . ASP A 1 86 ? 10.621 -13.914 -16.634 1.00 55.75 86 ASP A N 1
ATOM 637 C CA . ASP A 1 86 ? 9.700 -14.870 -17.260 1.00 55.75 86 ASP A CA 1
ATOM 638 C C . ASP A 1 86 ? 8.282 -14.281 -17.438 1.00 55.75 86 ASP A C 1
ATOM 640 O O . ASP A 1 86 ? 7.377 -14.962 -17.912 1.00 55.75 86 ASP A O 1
ATOM 644 N N . GLY A 1 87 ? 8.104 -12.994 -17.112 1.00 54.06 87 GLY A N 1
ATOM 645 C CA . GLY A 1 87 ? 6.835 -12.265 -17.148 1.00 54.06 87 GLY A CA 1
ATOM 646 C C . GLY A 1 87 ? 6.540 -11.593 -15.805 1.00 54.06 87 GLY A C 1
ATOM 647 O O . GLY A 1 87 ? 7.030 -12.044 -14.773 1.00 54.06 87 GLY A O 1
ATOM 648 N N . TRP A 1 88 ? 5.741 -10.518 -15.813 1.00 58.16 88 TRP A N 1
ATOM 649 C CA . TRP A 1 88 ? 5.280 -9.816 -14.601 1.00 58.16 88 TRP A CA 1
ATOM 650 C C . TRP A 1 88 ? 4.167 -10.614 -13.894 1.00 58.16 88 TRP A C 1
ATOM 652 O O . TRP A 1 88 ? 3.078 -10.107 -13.624 1.00 58.16 88 TRP A O 1
ATOM 662 N N . GLU A 1 89 ? 4.399 -11.912 -13.671 1.00 49.78 89 GLU A N 1
ATOM 663 C CA . GLU A 1 89 ? 3.379 -12.869 -13.212 1.00 49.78 89 GLU A CA 1
ATOM 664 C C . GLU A 1 89 ? 2.857 -12.582 -11.800 1.00 49.78 89 GLU A C 1
ATOM 666 O O . GLU A 1 89 ? 1.831 -13.125 -11.393 1.00 49.78 89 GLU A O 1
ATOM 671 N N . ASN A 1 90 ? 3.550 -11.729 -11.057 1.00 55.25 90 ASN A N 1
ATOM 672 C CA . ASN A 1 90 ? 3.199 -11.341 -9.707 1.00 55.25 90 ASN A CA 1
ATOM 673 C C . ASN A 1 90 ? 2.221 -10.131 -9.669 1.00 55.25 90 ASN A C 1
ATOM 675 O O . ASN A 1 90 ? 1.525 -9.944 -8.678 1.00 55.25 90 ASN A O 1
ATOM 679 N N . ASN A 1 91 ? 2.009 -9.428 -10.797 1.00 58.56 91 ASN A N 1
ATOM 680 C CA . ASN A 1 91 ? 1.082 -8.286 -10.951 1.00 58.56 91 ASN A CA 1
ATOM 681 C C . ASN A 1 91 ? 1.510 -6.965 -10.263 1.00 58.56 91 ASN A C 1
ATOM 683 O O . ASN A 1 91 ? 0.812 -5.962 -10.389 1.00 58.56 91 ASN A O 1
ATOM 687 N N . GLU A 1 92 ? 2.678 -6.913 -9.628 1.00 67.12 92 GLU A N 1
ATOM 688 C CA . GLU A 1 92 ? 3.280 -5.706 -9.031 1.00 67.12 92 GLU A CA 1
ATOM 689 C C . GLU A 1 92 ? 4.039 -4.888 -10.086 1.00 67.12 92 GLU A C 1
ATOM 691 O O . GLU A 1 92 ? 4.276 -3.688 -9.922 1.00 67.12 92 GLU A O 1
ATOM 696 N N . GLY A 1 93 ? 4.370 -5.523 -11.213 1.00 75.62 93 GLY A N 1
ATOM 697 C CA . GLY A 1 93 ? 4.971 -4.871 -12.364 1.00 75.62 93 GLY A CA 1
ATOM 698 C C . GLY A 1 93 ? 6.423 -4.455 -12.152 1.00 75.62 93 GLY A C 1
ATOM 699 O O . GLY A 1 93 ? 7.159 -5.008 -11.334 1.00 75.62 93 GLY A O 1
ATOM 700 N N . GLY A 1 94 ? 6.846 -3.476 -12.939 1.00 79.00 94 GLY A N 1
ATOM 701 C CA . GLY A 1 94 ? 8.192 -2.923 -12.920 1.00 79.00 94 GLY A CA 1
ATOM 702 C C . GLY A 1 94 ? 8.559 -2.368 -14.288 1.00 79.00 94 GLY A C 1
ATOM 703 O O . GLY A 1 94 ? 7.694 -2.123 -15.133 1.00 79.00 94 GLY A O 1
ATOM 704 N N . GLY A 1 95 ? 9.844 -2.149 -14.525 1.00 86.69 95 GLY A N 1
ATOM 705 C CA . GLY A 1 95 ? 10.274 -1.543 -15.772 1.00 86.69 95 GLY A CA 1
ATOM 706 C C . GLY A 1 95 ? 11.771 -1.388 -15.879 1.00 86.69 95 GLY A C 1
ATOM 707 O O . GLY A 1 95 ? 12.549 -2.092 -15.237 1.00 86.69 95 GLY A O 1
ATOM 708 N N . GLY A 1 96 ? 12.191 -0.453 -16.713 1.00 90.06 96 GLY A N 1
ATOM 709 C CA . GLY A 1 96 ? 13.596 -0.154 -16.866 1.00 90.06 96 GLY A CA 1
ATOM 710 C C . GLY A 1 96 ? 13.919 0.645 -18.109 1.00 90.06 96 GLY A C 1
ATOM 711 O O . GLY A 1 96 ? 13.051 1.150 -18.822 1.00 90.06 96 GLY A O 1
ATOM 712 N N . THR A 1 97 ? 15.214 0.712 -18.374 1.00 93.25 97 THR A N 1
ATOM 713 C CA . THR A 1 97 ? 15.782 1.395 -19.521 1.00 93.25 97 THR A CA 1
ATOM 714 C C . THR A 1 97 ? 16.714 0.449 -20.258 1.00 93.25 97 THR A C 1
ATOM 716 O O . THR A 1 97 ? 17.669 -0.091 -19.694 1.00 93.25 97 THR A O 1
ATOM 719 N N . PHE A 1 98 ? 16.471 0.274 -21.552 1.00 94.25 98 PHE A N 1
ATOM 720 C CA . PHE A 1 98 ? 17.398 -0.397 -22.452 1.00 94.25 98 PHE A CA 1
ATOM 721 C C . PHE A 1 98 ? 18.062 0.634 -23.356 1.00 94.25 98 PHE A C 1
ATOM 723 O O . PHE A 1 98 ? 17.379 1.385 -24.044 1.00 94.25 98 PHE A O 1
ATOM 730 N N . THR A 1 99 ? 19.390 0.670 -23.396 1.00 95.44 99 THR A N 1
ATOM 731 C CA . THR A 1 99 ? 20.142 1.568 -24.281 1.00 95.44 99 THR A CA 1
ATOM 732 C C . THR A 1 99 ? 21.036 0.762 -25.201 1.00 95.44 99 THR A C 1
ATOM 734 O O . THR A 1 99 ? 21.830 -0.047 -24.736 1.00 95.44 99 THR A O 1
ATOM 737 N N . LEU A 1 100 ? 20.956 1.025 -26.503 1.00 95.94 100 LEU A N 1
ATOM 738 C CA . LEU A 1 100 ? 21.863 0.504 -27.521 1.00 95.94 100 LEU A CA 1
ATOM 739 C C . LEU A 1 100 ? 22.732 1.634 -28.066 1.00 95.94 100 LEU A C 1
ATOM 741 O O . LEU A 1 100 ? 22.226 2.616 -28.609 1.00 95.94 100 LEU A O 1
ATOM 745 N N . LEU A 1 101 ? 24.047 1.462 -27.986 1.00 93.81 101 LEU A N 1
ATOM 746 C CA . LEU A 1 101 ? 25.029 2.351 -28.592 1.00 93.81 101 LEU A CA 1
ATOM 747 C C . LEU A 1 101 ? 25.315 1.941 -30.043 1.00 93.81 101 LEU A C 1
ATOM 749 O O . LEU A 1 101 ? 25.262 0.770 -30.427 1.00 93.81 101 LEU A O 1
ATOM 753 N N . SER A 1 102 ? 25.688 2.922 -30.866 1.00 90.19 102 SER A N 1
ATOM 754 C CA . SER A 1 102 ? 26.086 2.717 -32.272 1.00 90.19 102 SER A CA 1
ATOM 755 C C . SER A 1 102 ? 27.338 1.836 -32.466 1.00 90.19 102 SER A C 1
ATOM 757 O O . SER A 1 102 ? 27.626 1.405 -33.591 1.00 90.19 102 SER A O 1
ATOM 759 N N . ASP A 1 103 ? 28.073 1.536 -31.390 1.00 90.75 103 ASP A N 1
ATOM 760 C CA . ASP A 1 103 ? 29.200 0.596 -31.380 1.00 90.75 103 ASP A CA 1
ATOM 761 C C . ASP A 1 103 ? 28.789 -0.872 -31.151 1.00 90.75 103 ASP A C 1
ATOM 763 O O . ASP A 1 103 ? 29.625 -1.761 -31.305 1.00 90.75 103 ASP A O 1
ATOM 767 N N . GLY A 1 104 ? 27.508 -1.135 -30.867 1.00 90.81 104 GLY A N 1
ATOM 768 C CA . GLY A 1 104 ? 26.970 -2.477 -30.632 1.00 90.81 104 GLY A CA 1
ATOM 769 C C . GLY A 1 104 ? 26.929 -2.899 -29.164 1.00 90.81 104 GLY A C 1
ATOM 770 O O . GLY A 1 104 ? 26.458 -4.000 -28.877 1.00 90.81 104 GLY A O 1
ATOM 771 N N . THR A 1 105 ? 27.388 -2.051 -28.244 1.00 93.19 105 THR A N 1
ATOM 772 C CA . THR A 1 105 ? 27.202 -2.242 -26.802 1.00 93.19 105 THR A CA 1
ATOM 773 C C . THR A 1 105 ? 25.776 -1.870 -26.421 1.00 93.19 105 THR A C 1
ATOM 775 O O . THR A 1 105 ? 25.272 -0.832 -26.852 1.00 93.19 105 THR A O 1
ATOM 778 N N . ALA A 1 106 ? 25.137 -2.684 -25.589 1.00 94.50 106 ALA A N 1
ATOM 779 C CA . ALA A 1 106 ? 23.851 -2.358 -25.001 1.00 94.50 106 ALA A CA 1
ATOM 780 C C . ALA A 1 106 ? 23.857 -2.537 -23.486 1.00 94.50 106 ALA A C 1
ATOM 782 O O . ALA A 1 106 ? 24.543 -3.406 -22.950 1.00 94.50 106 ALA A O 1
ATOM 783 N N . THR A 1 107 ? 23.068 -1.723 -22.801 1.00 95.44 107 THR A N 1
ATOM 784 C CA . THR A 1 107 ? 22.845 -1.805 -21.360 1.00 95.44 107 THR A CA 1
ATOM 785 C C . THR A 1 107 ? 21.361 -1.982 -21.094 1.00 95.44 107 THR A C 1
ATOM 787 O O . THR A 1 107 ? 20.538 -1.323 -21.725 1.00 95.44 107 THR A O 1
ATOM 790 N N . LEU A 1 108 ? 21.027 -2.856 -20.153 1.00 92.44 108 LEU A N 1
ATOM 791 C CA . LEU A 1 108 ? 19.682 -3.008 -19.613 1.00 92.44 108 LEU A CA 1
ATOM 792 C C . LEU A 1 108 ? 19.745 -2.711 -18.125 1.00 92.44 108 LEU A C 1
ATOM 794 O O . LEU A 1 108 ? 20.334 -3.480 -17.368 1.00 92.44 108 LEU A O 1
ATOM 798 N N . GLU A 1 109 ? 19.140 -1.608 -17.722 1.00 91.94 109 GLU A N 1
ATOM 799 C CA . GLU A 1 109 ? 18.837 -1.315 -16.328 1.00 91.94 109 GLU A CA 1
ATOM 800 C C . GLU A 1 109 ? 17.370 -1.660 -16.115 1.00 91.94 109 GLU A C 1
ATOM 802 O O . GLU A 1 109 ? 16.522 -1.267 -16.914 1.00 91.94 109 GLU A O 1
ATOM 807 N N . ARG A 1 110 ? 17.066 -2.450 -15.091 1.00 86.38 110 ARG A N 1
ATOM 808 C CA . ARG A 1 110 ? 15.698 -2.874 -14.804 1.00 86.38 110 ARG A CA 1
ATOM 809 C C . ARG A 1 110 ? 15.406 -2.820 -13.327 1.00 86.38 110 ARG A C 1
ATOM 811 O O . ARG A 1 110 ? 16.312 -2.982 -12.507 1.00 86.38 110 ARG A O 1
ATOM 818 N N . TYR A 1 111 ? 14.134 -2.659 -13.028 1.00 84.56 111 TYR A N 1
ATOM 819 C CA . TYR A 1 111 ? 13.615 -2.670 -11.690 1.00 84.56 111 TYR A CA 1
ATOM 820 C C . TYR A 1 111 ? 12.348 -3.514 -11.603 1.00 84.56 111 TYR A C 1
ATOM 822 O O . TYR A 1 111 ? 11.506 -3.470 -12.499 1.00 84.56 111 TYR A O 1
ATOM 830 N N . ASP A 1 112 ? 12.236 -4.262 -10.512 1.00 80.00 112 ASP A N 1
ATOM 831 C CA . ASP A 1 112 ? 11.066 -5.071 -10.182 1.00 80.00 112 ASP A CA 1
ATOM 832 C C . ASP A 1 112 ? 10.398 -4.466 -8.953 1.00 80.00 112 ASP A C 1
ATOM 834 O O . ASP A 1 112 ? 11.081 -4.181 -7.963 1.00 80.00 112 ASP A O 1
ATOM 838 N N . ASN A 1 113 ? 9.084 -4.265 -9.020 1.00 78.31 113 ASN A N 1
ATOM 839 C CA . ASN A 1 113 ? 8.308 -3.875 -7.851 1.00 78.31 113 ASN A CA 1
ATOM 840 C C . ASN A 1 113 ? 8.035 -5.117 -6.999 1.00 78.31 113 ASN A C 1
ATOM 842 O O . ASN A 1 113 ? 7.747 -6.195 -7.522 1.00 78.31 113 ASN A O 1
ATOM 846 N N . VAL A 1 114 ? 8.139 -4.969 -5.683 1.00 76.94 114 VAL A N 1
ATOM 847 C CA . VAL A 1 114 ? 7.920 -6.050 -4.722 1.00 76.94 114 VAL A CA 1
ATOM 848 C C . VAL A 1 114 ? 7.014 -5.536 -3.615 1.00 76.94 114 VAL A C 1
ATOM 850 O O . VAL A 1 114 ? 7.391 -4.613 -2.891 1.00 76.94 114 VAL A O 1
ATOM 853 N N . GLU A 1 115 ? 5.840 -6.148 -3.465 1.00 75.69 115 GLU A N 1
ATOM 854 C CA . GLU A 1 115 ? 4.983 -5.923 -2.304 1.00 75.69 115 GLU A CA 1
ATOM 855 C C . GLU A 1 115 ? 5.638 -6.513 -1.056 1.00 75.69 115 GLU A C 1
ATOM 857 O O . GLU A 1 115 ? 6.014 -7.686 -0.999 1.00 75.69 115 GLU A O 1
ATOM 862 N N . ASN A 1 116 ? 5.768 -5.677 -0.039 1.00 77.81 116 ASN A N 1
ATOM 863 C CA . ASN A 1 116 ? 6.247 -6.045 1.275 1.00 77.81 116 ASN A CA 1
ATOM 864 C C . ASN A 1 116 ? 5.276 -5.532 2.332 1.00 77.81 116 ASN A C 1
ATOM 866 O O . ASN A 1 116 ? 4.455 -4.646 2.095 1.00 77.81 116 ASN A O 1
ATOM 870 N N . SER A 1 117 ? 5.408 -6.080 3.534 1.00 81.69 117 SER A N 1
ATOM 871 C CA . SER A 1 117 ? 4.598 -5.669 4.667 1.00 81.69 117 SER A CA 1
ATOM 872 C C . SER A 1 117 ? 5.405 -5.648 5.956 1.00 81.69 117 SER A C 1
ATOM 874 O O . SER A 1 117 ? 6.227 -6.539 6.190 1.00 81.69 117 SER A O 1
ATOM 876 N N . ASN A 1 118 ? 5.135 -4.678 6.825 1.00 84.38 118 ASN A N 1
ATOM 877 C CA . ASN A 1 118 ? 5.677 -4.634 8.177 1.00 84.38 118 ASN A CA 1
ATOM 878 C C . ASN A 1 118 ? 4.563 -4.850 9.192 1.00 84.38 118 ASN A C 1
ATOM 880 O O . ASN A 1 118 ? 3.597 -4.096 9.245 1.00 84.38 118 ASN A O 1
ATOM 884 N N . GLU A 1 119 ? 4.728 -5.861 10.039 1.00 88.88 119 GLU A N 1
ATOM 885 C CA . GLU A 1 119 ? 3.821 -6.095 11.156 1.00 88.88 119 GLU A CA 1
ATOM 886 C C . GLU A 1 119 ? 4.323 -5.385 12.413 1.00 88.88 119 GLU A C 1
ATOM 888 O O . GLU A 1 119 ? 5.506 -5.434 12.771 1.00 88.88 119 GLU A O 1
ATOM 893 N N . SER A 1 120 ? 3.400 -4.755 13.125 1.00 90.94 120 SER A N 1
ATOM 894 C CA . SER A 1 120 ? 3.653 -4.119 14.406 1.00 90.94 120 SER A CA 1
ATOM 895 C C . SER A 1 120 ? 2.544 -4.436 15.398 1.00 90.94 120 SER A C 1
ATOM 897 O O . SER A 1 120 ? 1.414 -4.780 15.047 1.00 90.94 120 SER A O 1
ATOM 899 N N . MET A 1 121 ? 2.904 -4.354 16.675 1.00 95.06 121 MET A N 1
ATOM 900 C CA . MET A 1 121 ? 2.044 -4.755 17.769 1.00 95.06 121 MET A CA 1
ATOM 901 C C . MET A 1 121 ? 2.065 -3.712 18.871 1.00 95.06 121 MET A C 1
ATOM 903 O O . MET A 1 121 ? 3.117 -3.463 19.461 1.00 95.06 121 MET A O 1
ATOM 907 N N . HIS A 1 122 ? 0.891 -3.176 19.195 1.00 93.69 122 HIS A N 1
ATOM 908 C CA . HIS A 1 122 ? 0.723 -2.175 20.243 1.00 93.69 122 HIS A CA 1
ATOM 909 C C . HIS A 1 122 ? -0.259 -2.645 21.310 1.00 93.69 122 HIS A C 1
ATOM 911 O O . HIS A 1 122 ? -1.280 -3.262 21.005 1.00 93.69 122 HIS A O 1
ATOM 917 N N . GLU A 1 123 ? 0.047 -2.343 22.568 1.00 95.06 123 GLU A N 1
ATOM 918 C CA . GLU A 1 123 ? -0.827 -2.607 23.709 1.00 95.06 123 GLU A CA 1
ATOM 919 C C . GLU A 1 123 ? -1.210 -1.286 24.376 1.00 95.06 123 GLU A C 1
ATOM 921 O O . GLU A 1 123 ? -0.361 -0.436 24.649 1.00 95.06 123 GLU A O 1
ATOM 926 N N . PHE A 1 124 ? -2.495 -1.137 24.677 1.00 93.25 124 PHE A N 1
ATOM 927 C CA . PHE A 1 124 ? -3.051 0.023 25.357 1.00 93.25 124 PHE A CA 1
ATOM 928 C C . PHE A 1 124 ? -3.681 -0.419 26.674 1.00 93.25 124 PHE A C 1
ATOM 930 O O . PHE A 1 124 ? -4.385 -1.425 26.755 1.00 93.25 124 PHE A O 1
ATOM 937 N N . GLY A 1 125 ? -3.433 0.349 27.727 1.00 81.31 125 GLY A N 1
ATOM 938 C CA . GLY A 1 125 ? -3.960 0.077 29.059 1.00 81.31 125 GLY A CA 1
ATOM 939 C C . GLY A 1 125 ? -4.337 1.358 29.785 1.00 81.31 125 GLY A C 1
ATOM 940 O O . GLY A 1 125 ? -4.559 2.401 29.169 1.00 81.31 125 GLY A O 1
ATOM 941 N N . THR A 1 126 ? -4.363 1.285 31.114 1.00 70.69 126 THR A N 1
ATOM 942 C CA . THR A 1 126 ? -4.854 2.352 32.002 1.00 70.69 126 THR A CA 1
ATOM 943 C C . THR A 1 126 ? -3.996 3.616 32.053 1.00 70.69 126 THR A C 1
ATOM 945 O O . THR A 1 126 ? -4.403 4.584 32.688 1.00 70.69 126 THR A O 1
ATOM 948 N N . ASP A 1 127 ? -2.826 3.600 31.416 1.00 74.12 127 ASP A N 1
ATOM 949 C CA . ASP A 1 127 ? -1.903 4.737 31.350 1.00 74.12 127 ASP A CA 1
ATOM 950 C C . ASP A 1 127 ? -1.853 5.365 29.942 1.00 74.12 127 ASP A C 1
ATOM 952 O O . ASP A 1 127 ? -1.039 6.250 29.685 1.00 74.12 127 ASP A O 1
ATOM 956 N N . SER A 1 128 ? -2.708 4.909 29.019 1.00 81.12 128 SER A N 1
ATOM 957 C CA . SER A 1 128 ? -2.781 5.431 27.648 1.00 81.12 128 SER A CA 1
ATOM 958 C C . SER A 1 128 ? -3.675 6.669 27.547 1.00 81.12 128 SER A C 1
ATOM 960 O O . SER A 1 128 ? -4.565 6.880 28.377 1.00 81.12 128 SER A O 1
ATOM 962 N N . GLU A 1 129 ? -3.517 7.456 26.484 1.00 86.00 129 GLU A N 1
ATOM 963 C CA . GLU A 1 129 ? -4.447 8.553 26.168 1.00 86.00 129 GLU A CA 1
ATOM 964 C C . GLU A 1 129 ? -5.871 8.034 25.873 1.00 86.00 129 GLU A C 1
ATOM 966 O O . GLU A 1 129 ? -6.855 8.733 26.111 1.00 86.00 129 GLU A O 1
ATOM 971 N N . LEU A 1 130 ? -5.996 6.751 25.512 1.00 89.50 130 LEU A N 1
ATOM 972 C CA . LEU A 1 130 ? -7.263 6.054 25.267 1.00 89.50 130 LEU A CA 1
ATOM 973 C C . LEU A 1 130 ? -7.995 5.619 26.547 1.00 89.50 130 LEU A C 1
ATOM 975 O O . LEU A 1 130 ? -9.108 5.094 26.478 1.00 89.50 130 LEU A O 1
ATOM 979 N N . THR A 1 131 ? -7.401 5.813 27.730 1.00 90.25 131 THR A N 1
ATOM 980 C CA . THR A 1 131 ? -7.891 5.250 29.003 1.00 90.25 131 THR A CA 1
ATOM 981 C C . THR A 1 131 ? -9.370 5.542 29.265 1.00 90.25 131 THR A C 1
ATOM 983 O O . THR A 1 131 ? -10.099 4.670 29.745 1.00 90.25 131 THR A O 1
ATOM 986 N N . THR A 1 132 ? -9.845 6.751 28.961 1.00 89.94 132 THR A N 1
ATOM 987 C CA . THR A 1 132 ? -11.254 7.125 29.169 1.00 89.94 132 THR A CA 1
ATOM 988 C C . THR A 1 132 ? -12.194 6.288 28.298 1.00 89.94 132 THR A C 1
ATOM 990 O O . THR A 1 132 ? -13.151 5.707 28.817 1.00 89.94 132 THR A O 1
ATOM 993 N N . ALA A 1 133 ? -11.899 6.176 27.002 1.00 90.75 133 ALA A N 1
ATOM 994 C CA . ALA A 1 133 ? -12.696 5.405 26.053 1.00 90.75 133 ALA A CA 1
ATOM 995 C C . ALA A 1 133 ? -12.614 3.895 26.338 1.00 90.75 133 ALA A C 1
ATOM 997 O O . ALA A 1 133 ? -13.647 3.230 26.417 1.00 90.75 133 ALA A O 1
ATOM 998 N N . LEU A 1 134 ? -11.417 3.368 26.627 1.00 94.00 134 LEU A N 1
ATOM 999 C CA . LEU A 1 134 ? -11.213 1.963 27.003 1.00 94.00 134 LEU A CA 1
ATOM 1000 C C . LEU A 1 134 ? -12.022 1.571 28.244 1.00 94.00 134 LEU A C 1
ATOM 1002 O O . LEU A 1 134 ? -12.636 0.504 28.282 1.00 94.00 134 LEU A O 1
ATOM 1006 N N . ASN A 1 135 ? -12.081 2.443 29.253 1.00 93.50 135 ASN A N 1
ATOM 1007 C CA . ASN A 1 135 ? -12.895 2.198 30.442 1.00 93.50 135 ASN A CA 1
ATOM 1008 C C . ASN A 1 135 ? -14.397 2.189 30.136 1.00 93.50 135 ASN A C 1
ATOM 1010 O O . ASN A 1 135 ? -15.121 1.349 30.681 1.00 93.50 135 ASN A O 1
ATOM 1014 N N . ALA A 1 136 ? -14.869 3.098 29.278 1.00 92.81 136 ALA A N 1
ATOM 1015 C CA . ALA A 1 136 ? -16.267 3.144 28.861 1.00 92.81 136 ALA A CA 1
ATOM 1016 C C . ALA A 1 136 ? -16.658 1.865 28.101 1.00 92.81 136 ALA A C 1
ATOM 1018 O O . ALA A 1 136 ? -17.616 1.189 28.489 1.00 92.81 136 ALA A O 1
ATOM 1019 N N . VAL A 1 137 ? -15.859 1.474 27.103 1.00 94.00 137 VAL A N 1
ATOM 1020 C CA . VAL A 1 137 ? -16.052 0.241 26.326 1.00 94.00 137 VAL A CA 1
ATOM 1021 C C . VAL A 1 137 ? -15.996 -0.987 27.233 1.00 94.00 137 VAL A C 1
ATOM 1023 O O . VAL A 1 137 ? -16.943 -1.773 27.260 1.00 94.00 137 VAL A O 1
ATOM 1026 N N . GLY A 1 138 ? -14.954 -1.131 28.055 1.00 94.69 138 GLY A N 1
ATOM 1027 C CA . GLY A 1 138 ? -14.812 -2.265 28.971 1.00 94.69 138 GLY A CA 1
ATOM 1028 C C . GLY A 1 138 ? -15.980 -2.387 29.957 1.00 94.69 138 GLY A C 1
ATOM 1029 O O . GLY A 1 138 ? -16.469 -3.484 30.231 1.00 94.69 138 GLY A O 1
ATOM 1030 N N . SER A 1 139 ? -16.498 -1.262 30.463 1.00 94.69 139 SER A N 1
ATOM 1031 C CA . SER A 1 139 ? -17.698 -1.237 31.312 1.00 94.69 139 SER A CA 1
ATOM 1032 C C . SER A 1 139 ? -18.943 -1.763 30.589 1.00 94.69 139 SER A C 1
ATOM 1034 O O . SER A 1 139 ? -19.686 -2.584 31.143 1.00 94.69 139 SER A O 1
ATOM 1036 N N . VAL A 1 140 ? -19.153 -1.333 29.345 1.00 95.00 140 VAL A N 1
ATOM 1037 C CA . VAL A 1 140 ? -20.283 -1.763 28.514 1.00 95.00 140 VAL A CA 1
ATOM 1038 C C . VAL A 1 140 ? -20.173 -3.248 28.154 1.00 95.00 140 VAL A C 1
ATOM 1040 O O . VAL A 1 140 ? -21.151 -3.979 28.323 1.00 95.00 140 VAL A O 1
ATOM 1043 N N . LEU A 1 141 ? -18.985 -3.728 27.773 1.00 95.62 141 LEU A N 1
ATOM 1044 C CA . LEU A 1 141 ? -18.733 -5.147 27.494 1.00 95.62 141 LEU A CA 1
ATOM 1045 C C . LEU A 1 141 ? -19.057 -6.026 28.708 1.00 95.62 141 LEU A C 1
ATOM 1047 O O . LEU A 1 141 ? -19.825 -6.983 28.590 1.00 95.62 141 LEU A O 1
ATOM 1051 N N . ARG A 1 142 ? -18.561 -5.658 29.900 1.00 95.25 142 ARG A N 1
ATOM 1052 C CA . ARG A 1 142 ? -18.873 -6.371 31.153 1.00 95.25 142 ARG A CA 1
ATOM 1053 C C . ARG A 1 142 ? -20.365 -6.388 31.453 1.00 95.25 142 ARG A C 1
ATOM 1055 O O . ARG A 1 142 ? -20.884 -7.414 31.883 1.00 95.25 142 ARG A O 1
ATOM 1062 N N . SER A 1 143 ? -21.045 -5.266 31.230 1.00 94.00 143 SER A N 1
ATOM 1063 C CA . SER A 1 143 ? -22.484 -5.140 31.482 1.00 94.00 143 SER A CA 1
ATOM 1064 C C . SER A 1 143 ? -23.314 -6.001 30.528 1.00 94.00 143 SER A C 1
ATOM 1066 O O . SER A 1 143 ? -24.318 -6.576 30.945 1.00 94.00 143 SER A O 1
ATOM 1068 N N . ALA A 1 144 ? -22.877 -6.135 29.273 1.00 92.88 144 ALA A N 1
ATOM 1069 C CA . ALA A 1 144 ? -23.489 -7.025 28.289 1.00 92.88 144 ALA A CA 1
ATOM 1070 C C . ALA A 1 144 ? -23.129 -8.508 28.511 1.00 92.88 144 ALA A C 1
ATOM 1072 O O . ALA A 1 144 ? -23.857 -9.390 28.061 1.00 92.88 144 ALA A O 1
ATOM 1073 N N . GLY A 1 145 ? -22.030 -8.793 29.218 1.00 95.31 145 GLY A N 1
ATOM 1074 C CA . GLY A 1 145 ? -21.492 -10.142 29.411 1.00 95.31 145 GLY A CA 1
ATOM 1075 C C . GLY A 1 145 ? -20.545 -10.599 28.295 1.00 95.31 145 GLY A C 1
ATOM 1076 O O . GLY A 1 145 ? -20.264 -11.794 28.191 1.00 95.31 145 GLY A O 1
ATOM 1077 N N . ALA A 1 146 ? -20.065 -9.670 27.467 1.00 96.50 146 ALA A N 1
ATOM 1078 C CA . ALA A 1 146 ? -19.027 -9.918 26.472 1.00 96.50 146 ALA A CA 1
ATOM 1079 C C . ALA A 1 146 ? -17.629 -9.884 27.119 1.00 96.50 146 ALA A C 1
ATOM 1081 O O . ALA A 1 146 ? -17.397 -9.191 28.111 1.00 96.50 146 ALA A O 1
ATOM 1082 N N . LEU A 1 147 ? -16.694 -10.647 26.553 1.00 97.38 147 LEU A N 1
ATOM 1083 C CA . LEU A 1 147 ? -15.291 -10.712 26.975 1.00 97.38 147 LEU A CA 1
ATOM 1084 C C . LEU A 1 147 ? -14.429 -9.660 26.276 1.00 97.38 147 LEU A C 1
ATOM 1086 O O . LEU A 1 147 ? -13.537 -9.081 26.895 1.00 97.38 147 LEU A O 1
ATOM 1090 N N . SER A 1 148 ? -14.685 -9.432 24.992 1.00 97.75 148 SER A N 1
ATOM 1091 C CA . SER A 1 148 ? -13.963 -8.469 24.166 1.00 97.75 148 SER A CA 1
ATOM 1092 C C . SER A 1 148 ? -14.786 -8.087 22.942 1.00 97.75 148 SER A C 1
ATOM 1094 O O . SER A 1 148 ? -15.764 -8.759 22.602 1.00 97.75 148 SER A O 1
ATOM 1096 N N . VAL A 1 149 ? -14.361 -7.022 22.277 1.00 98.12 149 VAL A N 1
ATOM 1097 C CA . VAL A 1 149 ? -14.740 -6.689 20.904 1.00 98.12 149 VAL A CA 1
ATOM 1098 C C . VAL A 1 149 ? -13.486 -6.732 20.039 1.00 98.12 149 VAL A C 1
ATOM 1100 O O . VAL A 1 149 ? -12.427 -6.283 20.474 1.00 98.12 149 VAL A O 1
ATOM 1103 N N . THR A 1 150 ? -13.608 -7.312 18.853 1.00 98.25 150 THR A N 1
ATOM 1104 C CA . THR A 1 150 ? -12.565 -7.396 17.833 1.00 98.25 150 THR A CA 1
ATOM 1105 C C . THR A 1 150 ? -13.024 -6.614 16.616 1.00 98.25 150 THR A C 1
ATOM 1107 O O . THR A 1 150 ? -14.152 -6.805 16.161 1.00 98.25 150 THR A O 1
ATOM 1110 N N . VAL A 1 151 ? -12.155 -5.746 16.116 1.00 97.75 151 VAL A N 1
ATOM 1111 C CA . VAL A 1 151 ? -12.367 -4.924 14.931 1.00 97.75 151 VAL A CA 1
ATOM 1112 C C . VAL A 1 151 ? -11.343 -5.329 13.887 1.00 97.75 151 VAL A C 1
ATOM 1114 O O . VAL A 1 151 ? -10.145 -5.281 14.166 1.00 97.75 151 VAL A O 1
ATOM 1117 N N . GLU A 1 152 ? -11.808 -5.729 12.712 1.00 97.31 152 GLU A N 1
ATOM 1118 C CA . GLU A 1 152 ? -10.958 -5.930 11.537 1.00 97.31 152 GLU A CA 1
ATOM 1119 C C . GLU A 1 152 ? -11.103 -4.712 10.634 1.00 97.31 152 GLU A C 1
ATOM 1121 O O . GLU A 1 152 ? -12.215 -4.216 10.430 1.00 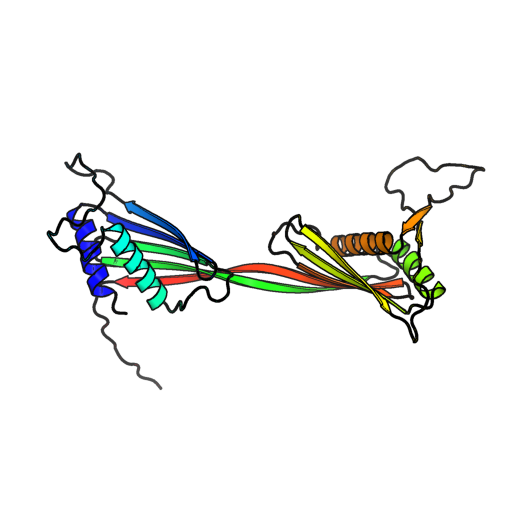97.31 152 GLU A O 1
ATOM 1126 N N . TYR A 1 153 ? -9.987 -4.216 10.114 1.00 94.50 153 TYR A N 1
ATOM 1127 C CA . TYR A 1 153 ? -9.970 -3.029 9.269 1.00 94.50 153 TYR A CA 1
ATOM 1128 C C . TYR A 1 153 ? -8.920 -3.158 8.172 1.00 94.50 153 TYR A C 1
ATOM 1130 O O . TYR A 1 153 ? -7.893 -3.824 8.340 1.00 94.50 153 TYR A O 1
ATOM 1138 N N . THR A 1 154 ? -9.176 -2.497 7.051 1.00 92.12 154 THR A N 1
ATOM 1139 C CA . THR A 1 154 ? -8.239 -2.393 5.934 1.00 92.12 154 THR A CA 1
ATOM 1140 C C . THR A 1 154 ? -8.463 -1.088 5.180 1.00 92.12 154 THR A C 1
ATOM 1142 O O . THR A 1 154 ? -9.519 -0.462 5.291 1.00 92.12 154 THR A O 1
ATOM 1145 N N . GLY A 1 155 ? -7.461 -0.652 4.430 1.00 85.19 155 GLY A N 1
ATOM 1146 C CA . GLY A 1 155 ? -7.545 0.554 3.623 1.00 85.19 155 GLY A CA 1
ATOM 1147 C C . GLY A 1 155 ? -6.302 0.791 2.779 1.00 85.19 155 GLY A C 1
ATOM 1148 O O . GLY A 1 155 ? -5.250 0.204 3.020 1.00 85.19 155 GLY A O 1
ATOM 1149 N N . CYS A 1 156 ? -6.434 1.662 1.787 1.00 78.06 156 CYS A N 1
ATOM 1150 C CA . CYS A 1 156 ? -5.377 2.230 0.966 1.00 78.06 156 CYS A CA 1
ATOM 1151 C C . CYS A 1 156 ? -5.789 3.628 0.460 1.00 78.06 156 CYS A C 1
ATOM 1153 O O . CYS A 1 156 ? -6.914 3.842 -0.003 1.00 78.06 156 CYS A O 1
ATOM 1155 N N . GLY A 1 157 ? -4.881 4.604 0.545 1.00 71.88 157 GLY A N 1
ATOM 1156 C CA . GLY A 1 157 ? -5.156 5.976 0.111 1.00 71.88 157 GLY A CA 1
ATOM 1157 C C . GLY A 1 157 ? -6.360 6.581 0.841 1.00 71.88 157 GLY A C 1
ATOM 1158 O O . GLY A 1 157 ? -6.482 6.487 2.057 1.00 71.88 157 GLY A O 1
ATOM 1159 N N . ASP A 1 158 ? -7.296 7.160 0.089 1.00 66.69 158 ASP A N 1
ATOM 1160 C 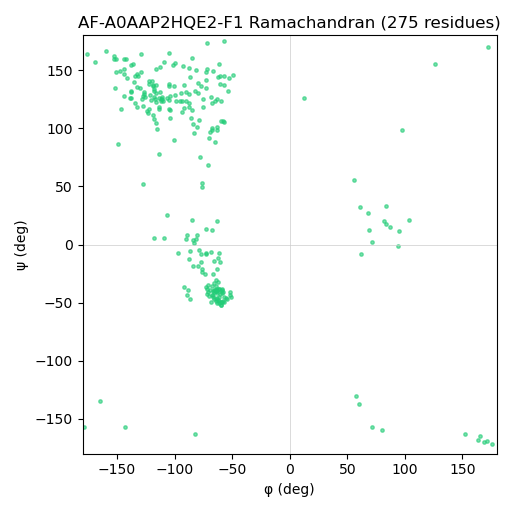CA . ASP A 1 158 ? -8.530 7.738 0.648 1.00 66.69 158 ASP A CA 1
ATOM 1161 C C . ASP A 1 158 ? -9.643 6.694 0.886 1.00 66.69 158 ASP A C 1
ATOM 1163 O O . ASP A 1 158 ? -10.766 7.048 1.255 1.00 66.69 158 ASP A O 1
ATOM 1167 N N . SER A 1 159 ? -9.379 5.413 0.608 1.00 71.75 159 SER A N 1
ATOM 1168 C CA . SER A 1 159 ? -10.360 4.329 0.693 1.00 71.75 159 SER A CA 1
ATOM 1169 C C . SER A 1 159 ? -9.984 3.359 1.800 1.00 71.75 159 SER A C 1
ATOM 1171 O O . SER A 1 159 ? -8.956 2.707 1.737 1.00 71.75 159 SER A O 1
ATOM 1173 N N . GLY A 1 160 ? -10.827 3.208 2.809 1.00 78.06 160 GLY A N 1
ATOM 1174 C CA . GLY A 1 160 ? -10.575 2.268 3.892 1.00 78.06 160 GLY A CA 1
ATOM 1175 C C . GLY A 1 160 ? -11.594 2.419 5.000 1.00 78.06 160 GLY A C 1
ATOM 1176 O O . GLY A 1 160 ? -12.387 3.364 5.000 1.00 78.06 160 GLY A O 1
ATOM 1177 N N . GLY A 1 161 ? -11.574 1.482 5.934 1.00 88.19 161 GLY A N 1
ATOM 1178 C CA . GLY A 1 161 ? -12.430 1.541 7.101 1.00 88.19 161 GLY A CA 1
ATOM 1179 C C . GLY A 1 161 ? -12.518 0.223 7.844 1.00 88.19 161 GLY A C 1
ATOM 1180 O O . GLY A 1 161 ? -11.715 -0.697 7.666 1.00 88.19 161 GLY A O 1
ATOM 1181 N N . VAL A 1 162 ? -13.518 0.166 8.713 1.00 93.19 162 VAL A N 1
ATOM 1182 C CA . VAL A 1 162 ? -13.856 -1.029 9.473 1.00 93.19 162 VAL A CA 1
ATOM 1183 C C . VAL A 1 162 ? -14.570 -2.034 8.573 1.00 93.19 162 VAL A C 1
ATOM 1185 O O . VAL A 1 162 ? -15.615 -1.739 7.996 1.00 93.19 162 VAL A O 1
ATOM 1188 N N . GLU A 1 163 ? -14.034 -3.248 8.516 1.00 95.06 163 GLU A N 1
ATOM 1189 C CA . GLU A 1 163 ? -14.631 -4.374 7.797 1.00 95.06 163 GLU A CA 1
ATOM 1190 C C . GLU A 1 163 ? -15.626 -5.116 8.688 1.00 95.06 163 GLU A C 1
ATOM 1192 O O . GLU A 1 163 ? -16.748 -5.433 8.281 1.00 95.06 163 GLU A O 1
ATOM 1197 N N . THR A 1 164 ? -15.224 -5.399 9.931 1.00 96.00 164 THR A N 1
ATOM 1198 C CA . THR A 1 164 ? -16.063 -6.128 10.882 1.00 96.00 164 THR A CA 1
ATOM 1199 C C . THR A 1 164 ? -15.884 -5.631 12.311 1.00 96.00 164 THR A C 1
ATOM 1201 O O . THR A 1 164 ? -14.794 -5.252 12.728 1.00 96.00 164 THR A O 1
ATOM 1204 N N . ILE A 1 165 ? -16.972 -5.687 13.085 1.00 96.38 165 ILE A N 1
ATOM 1205 C CA . ILE A 1 165 ? -16.976 -5.516 14.542 1.00 96.38 165 ILE A CA 1
ATOM 1206 C C . ILE A 1 165 ? -17.632 -6.757 15.143 1.00 96.38 165 ILE A C 1
ATOM 1208 O O . ILE A 1 165 ? -18.817 -7.022 14.931 1.00 96.38 165 ILE A O 1
ATOM 1212 N N . THR A 1 166 ? -16.864 -7.534 15.903 1.00 96.75 166 THR A N 1
ATOM 1213 C CA . THR A 1 166 ? -17.307 -8.822 16.445 1.00 96.75 166 THR A CA 1
ATOM 1214 C C . THR A 1 166 ? -17.131 -8.878 17.956 1.00 96.75 166 THR A C 1
ATOM 1216 O O . THR A 1 166 ? -16.042 -8.674 18.485 1.00 96.75 166 THR A O 1
ATOM 1219 N N . LEU A 1 167 ? -18.206 -9.209 18.675 1.00 96.81 167 LEU A N 1
ATOM 1220 C CA . LEU A 1 167 ? -18.170 -9.434 20.121 1.00 96.81 167 LEU A CA 1
ATOM 1221 C C . LEU A 1 167 ? -17.830 -10.888 20.448 1.00 96.81 167 LEU A C 1
ATOM 1223 O O . LEU A 1 167 ? -18.504 -11.814 19.989 1.00 96.81 167 LEU A O 1
ATOM 1227 N N . GLN A 1 168 ? -16.852 -11.078 21.328 1.00 97.00 168 GLN A N 1
ATOM 1228 C CA . GLN A 1 168 ? -16.516 -12.376 21.898 1.00 97.00 168 GLN A CA 1
ATOM 1229 C C . GLN A 1 168 ? -17.309 -12.607 23.186 1.00 97.00 168 GLN A C 1
ATOM 1231 O O . GLN A 1 168 ? -17.300 -11.780 24.098 1.00 97.00 168 GLN A O 1
ATOM 1236 N N . TRP A 1 169 ? -17.941 -13.773 23.307 1.00 96.25 169 TRP A N 1
ATOM 1237 C CA . TRP A 1 169 ? -18.755 -14.156 24.466 1.00 96.25 169 TRP A CA 1
ATOM 1238 C C . TRP A 1 169 ? -18.136 -15.365 25.186 1.00 96.25 169 TRP A C 1
ATOM 1240 O O . TRP A 1 169 ? -17.515 -16.206 24.537 1.00 96.25 169 TRP A O 1
ATOM 1250 N N . PRO A 1 170 ? -18.328 -15.529 26.509 1.00 91.56 170 PRO A N 1
ATOM 1251 C CA . PRO A 1 170 ? -17.856 -16.718 27.232 1.00 91.56 170 PRO A CA 1
ATOM 1252 C C . PRO A 1 170 ? -18.680 -17.985 26.925 1.00 91.56 170 PRO A C 1
ATOM 1254 O O . PRO A 1 170 ? -18.335 -19.075 27.378 1.00 91.56 170 PRO A O 1
ATOM 1257 N N . GLY A 1 171 ? -19.790 -17.847 26.194 1.00 90.50 171 GLY A N 1
ATOM 1258 C CA . GLY A 1 171 ? -20.732 -18.911 25.860 1.00 90.50 171 GLY A CA 1
ATOM 1259 C C . GLY A 1 171 ? -21.662 -18.481 24.726 1.00 90.50 171 GLY A C 1
ATOM 1260 O O . GLY A 1 171 ? -21.209 -17.916 23.735 1.00 90.50 171 GLY A O 1
ATOM 1261 N N . SER A 1 172 ? -22.967 -18.739 24.855 1.00 88.81 172 SER A N 1
ATOM 1262 C CA . SER A 1 172 ? -23.948 -18.284 23.861 1.00 88.81 172 SER A CA 1
ATOM 1263 C C . SER A 1 172 ? -23.950 -16.752 23.731 1.00 88.81 172 SER A C 1
ATOM 1265 O O . SER A 1 172 ? -23.912 -16.083 24.766 1.00 88.81 172 SER A O 1
ATOM 1267 N N . PRO A 1 173 ? -24.034 -16.200 22.502 1.00 90.06 173 PRO A N 1
ATOM 1268 C CA . PRO A 1 173 ? -24.078 -14.758 22.292 1.00 90.06 173 PRO A CA 1
ATOM 1269 C C . PRO A 1 173 ? -25.190 -14.081 23.094 1.00 90.06 173 PRO A C 1
ATOM 1271 O O . PRO A 1 173 ? -26.335 -14.545 23.103 1.00 90.06 173 PRO A O 1
ATOM 1274 N N . GLY A 1 174 ? -24.830 -12.996 23.779 1.00 88.62 174 GLY A N 1
ATOM 1275 C CA . GLY A 1 174 ? -25.768 -12.118 24.465 1.00 88.62 174 GLY A CA 1
ATOM 1276 C C . GLY A 1 174 ? -26.409 -11.109 23.513 1.00 88.62 174 GLY A C 1
ATOM 1277 O O . GLY A 1 174 ? -26.381 -11.257 22.293 1.00 88.62 174 GLY A O 1
ATOM 1278 N N . THR A 1 175 ? -27.004 -10.063 24.084 1.00 90.12 175 THR A N 1
ATOM 1279 C CA . THR A 1 175 ? -27.477 -8.909 23.308 1.00 90.12 175 THR A CA 1
ATOM 1280 C C . THR A 1 175 ? -26.327 -7.911 23.165 1.00 90.12 175 THR A C 1
ATOM 1282 O O . THR A 1 175 ? -25.815 -7.469 24.197 1.00 90.12 175 THR A O 1
ATOM 1285 N N . PRO A 1 176 ? -25.907 -7.560 21.935 1.00 88.44 176 PRO A N 1
ATOM 1286 C CA . PRO A 1 176 ? -24.911 -6.518 21.720 1.00 88.44 176 PRO A CA 1
ATOM 1287 C C . PRO A 1 176 ? -25.352 -5.184 22.339 1.00 88.44 176 PRO A C 1
ATOM 1289 O O . PRO A 1 176 ? -26.550 -4.875 22.328 1.00 88.44 176 PRO A O 1
ATOM 1292 N N . PRO A 1 177 ? -24.422 -4.384 22.879 1.00 89.19 177 PRO A N 1
ATOM 1293 C CA . PRO A 1 177 ? -24.735 -3.031 23.315 1.00 89.19 177 PRO A CA 1
ATOM 1294 C C . PRO A 1 177 ? -25.199 -2.168 22.139 1.00 89.19 177 PRO A C 1
ATOM 1296 O O . PRO A 1 177 ? -24.685 -2.301 21.036 1.00 89.19 177 PRO A O 1
ATOM 1299 N N . ALA A 1 178 ? -26.156 -1.270 22.379 1.00 87.38 178 ALA A N 1
ATOM 1300 C CA . ALA A 1 178 ? -26.642 -0.352 21.347 1.00 87.38 178 ALA A CA 1
ATOM 1301 C C . ALA A 1 178 ? -25.887 0.989 21.337 1.00 87.38 178 ALA A C 1
ATOM 1303 O O . ALA A 1 178 ? -25.660 1.556 20.272 1.00 87.38 178 ALA A O 1
ATOM 1304 N N . SER A 1 179 ? -25.504 1.493 22.513 1.00 90.00 179 SER A N 1
ATOM 1305 C CA . SER A 1 179 ? -24.813 2.774 22.673 1.00 90.00 179 SER A CA 1
ATOM 1306 C C . SER A 1 179 ? -23.750 2.722 23.768 1.00 90.00 179 SER A C 1
ATOM 1308 O O . SER A 1 179 ? -23.774 1.854 24.650 1.00 90.00 179 SER A O 1
ATOM 1310 N N . ILE A 1 180 ? -22.812 3.665 23.700 1.00 88.56 180 ILE A N 1
ATOM 1311 C CA . ILE A 1 180 ? -21.786 3.907 24.714 1.00 88.56 180 ILE A CA 1
ATOM 1312 C C . ILE A 1 180 ? -21.788 5.396 25.055 1.00 88.56 180 ILE A C 1
ATOM 1314 O O . ILE A 1 180 ? -21.803 6.251 24.173 1.00 88.56 180 ILE A O 1
ATOM 1318 N N . ALA A 1 181 ? -21.739 5.697 26.351 1.00 85.38 181 ALA A N 1
ATOM 1319 C CA . ALA A 1 181 ? -21.521 7.044 26.858 1.00 85.38 181 ALA A CA 1
ATOM 1320 C C . ALA A 1 181 ? -20.024 7.251 27.125 1.00 85.38 181 ALA A C 1
ATOM 1322 O O . ALA A 1 181 ? -19.470 6.610 28.026 1.00 85.38 181 ALA A O 1
ATOM 1323 N N . ILE A 1 182 ? -19.383 8.143 26.369 1.00 78.69 182 ILE A N 1
ATOM 1324 C CA . ILE A 1 182 ? -17.966 8.485 26.538 1.00 78.69 182 ILE A CA 1
ATOM 1325 C C . ILE A 1 182 ? -17.870 9.936 27.042 1.00 78.69 182 ILE A C 1
ATOM 1327 O O . ILE A 1 182 ? -18.448 10.839 26.436 1.00 78.69 182 ILE A O 1
ATOM 1331 N N . PRO A 1 183 ? -17.183 10.199 28.171 1.00 72.06 183 PRO A N 1
ATOM 1332 C CA . PRO A 1 183 ? -16.921 11.565 28.610 1.00 72.06 183 PRO A CA 1
ATOM 1333 C C . PRO A 1 183 ? -16.044 12.300 27.592 1.00 72.06 183 PRO A C 1
ATOM 1335 O O . PRO A 1 183 ? -14.936 11.845 27.300 1.00 72.06 183 PRO A O 1
ATOM 1338 N N . ARG A 1 184 ? -16.498 13.455 27.100 1.00 61.75 184 ARG A N 1
ATOM 1339 C CA . ARG A 1 184 ? -15.699 14.308 26.218 1.00 61.75 184 ARG A CA 1
ATOM 1340 C C . ARG A 1 184 ? -14.524 14.894 27.003 1.00 61.75 184 ARG A C 1
ATOM 1342 O O . ARG A 1 184 ? -14.711 15.574 28.015 1.00 61.75 184 ARG 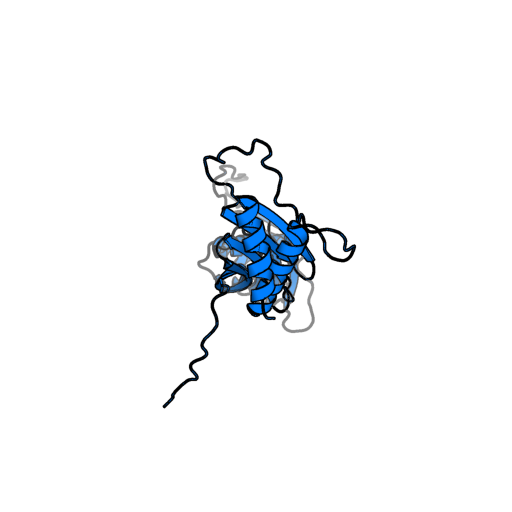A O 1
ATOM 1349 N N . LEU A 1 185 ? -13.299 14.640 26.545 1.00 53.84 185 LEU A N 1
ATOM 1350 C CA . LEU A 1 185 ? -12.119 15.358 27.023 1.00 53.84 185 LEU A CA 1
ATOM 1351 C C . LEU A 1 185 ? -12.063 16.699 26.283 1.00 53.84 185 LEU A C 1
ATOM 1353 O O . LEU A 1 185 ? -11.673 16.761 25.121 1.00 53.84 185 LEU A O 1
ATOM 1357 N N . ASP A 1 186 ? -12.489 17.781 26.936 1.00 47.78 186 ASP A N 1
ATOM 1358 C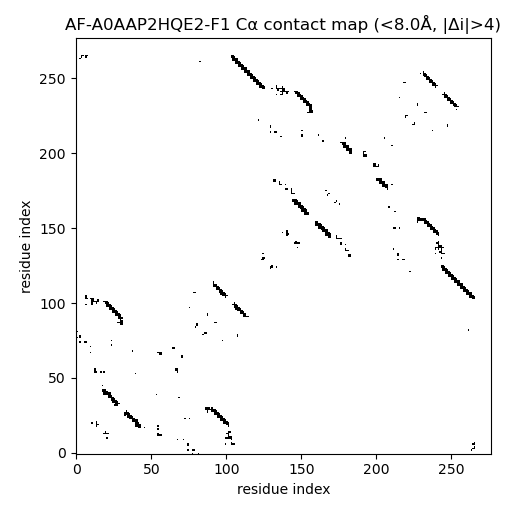 CA . ASP A 1 186 ? -12.401 19.132 26.376 1.00 47.78 186 ASP A CA 1
ATOM 1359 C C . ASP A 1 186 ? -10.935 19.561 26.186 1.00 47.78 186 ASP A C 1
ATOM 1361 O O . ASP A 1 186 ? -10.343 20.236 27.032 1.00 47.78 186 ASP A O 1
ATOM 1365 N N . TYR A 1 187 ? -10.347 19.247 25.032 1.00 42.12 187 TYR A N 1
ATOM 1366 C CA . TYR A 1 187 ? -9.161 19.943 24.538 1.00 42.12 187 TYR A CA 1
ATOM 1367 C C . TYR A 1 187 ? -9.590 21.297 23.944 1.00 42.12 187 TYR A C 1
ATOM 1369 O O . TYR A 1 187 ? -9.657 21.499 22.737 1.00 42.12 187 TYR A O 1
ATOM 1377 N N . GLY A 1 188 ? -9.910 22.256 24.822 1.00 40.03 188 GLY A N 1
ATOM 1378 C CA . GLY A 1 188 ? -9.848 23.683 24.479 1.00 40.03 188 GLY A CA 1
ATOM 1379 C C . GLY A 1 188 ? -11.145 24.448 24.181 1.00 40.03 188 GLY A C 1
ATOM 1380 O O . GLY A 1 188 ? -11.049 25.528 23.600 1.00 40.03 188 GLY A O 1
ATOM 1381 N N . SER A 1 189 ? -12.333 24.005 24.609 1.00 38.78 189 SER A N 1
ATOM 1382 C CA . SER A 1 189 ? -13.544 24.845 24.531 1.00 38.78 189 SER A CA 1
ATOM 1383 C C . SER A 1 189 ? -14.078 25.218 25.913 1.00 38.78 189 SER A C 1
ATOM 1385 O O . SER A 1 189 ? -14.504 24.378 26.697 1.00 38.78 189 SER A O 1
ATOM 1387 N N . ALA A 1 190 ? -14.070 26.515 26.222 1.00 40.25 190 ALA A N 1
ATOM 1388 C CA . ALA A 1 190 ? -14.600 27.093 27.454 1.00 40.25 190 ALA A CA 1
ATOM 1389 C C . ALA A 1 190 ? -16.142 27.165 27.454 1.00 40.25 190 ALA A C 1
ATOM 1391 O O . ALA A 1 190 ? -16.718 28.229 27.688 1.00 40.25 190 ALA A O 1
ATOM 1392 N N . ALA A 1 191 ? -16.816 26.046 27.196 1.00 42.69 191 ALA A N 1
ATOM 1393 C CA . ALA A 1 191 ? -18.271 25.947 27.250 1.00 42.69 191 ALA A CA 1
ATOM 1394 C C . ALA A 1 191 ? -18.718 24.782 28.145 1.00 42.69 191 ALA A C 1
ATOM 1396 O O . ALA A 1 191 ? -19.555 23.973 27.765 1.00 42.69 191 ALA A O 1
ATOM 1397 N N . SER A 1 192 ? -18.194 24.739 29.377 1.00 45.16 192 SER A N 1
ATOM 1398 C CA . SER A 1 192 ? -18.839 23.993 30.462 1.00 45.16 192 SER A CA 1
ATOM 1399 C C . SER A 1 192 ? -20.255 24.547 30.637 1.00 45.16 192 SER A C 1
ATOM 1401 O O . SER A 1 192 ? -20.447 25.670 31.115 1.00 45.16 192 SER A O 1
ATOM 1403 N N . SER A 1 193 ? -21.255 23.786 30.190 1.00 46.28 193 SER A N 1
ATOM 1404 C CA . SER A 1 193 ? -22.662 24.117 30.393 1.00 46.28 193 SER A CA 1
ATOM 1405 C C . SER A 1 193 ? -22.994 23.937 31.871 1.00 46.28 193 SER A C 1
ATOM 1407 O O . SER A 1 193 ? -23.340 22.857 32.342 1.00 46.28 193 SER A O 1
ATOM 1409 N N . THR A 1 194 ? -22.860 25.015 32.640 1.00 42.28 194 THR A N 1
ATOM 1410 C CA . THR A 1 194 ? -23.198 25.013 34.062 1.00 42.28 194 THR A CA 1
ATOM 1411 C C . THR A 1 194 ? -24.714 25.035 34.249 1.00 42.28 194 THR A C 1
ATOM 1413 O O . THR A 1 194 ? -25.365 26.024 33.913 1.00 42.28 194 THR A O 1
ATOM 1416 N N . THR A 1 195 ? -25.262 23.995 34.873 1.00 42.12 195 THR A N 1
ATOM 1417 C CA . THR A 1 195 ? -26.517 24.080 35.636 1.00 42.12 195 THR A CA 1
ATOM 1418 C C . THR A 1 195 ? -26.162 23.742 37.088 1.00 42.12 195 THR A C 1
ATOM 1420 O O . THR A 1 195 ? -25.502 22.739 37.343 1.00 42.12 195 THR A O 1
ATOM 1423 N N . ASP A 1 196 ? -26.502 24.618 38.036 1.00 46.72 196 ASP A N 1
ATOM 1424 C CA . ASP A 1 196 ? -26.250 24.463 39.484 1.00 46.72 196 ASP A CA 1
ATOM 1425 C C . ASP A 1 196 ? -24.780 24.348 39.954 1.00 46.72 196 ASP A C 1
ATOM 1427 O O . ASP A 1 196 ? -24.482 23.721 40.970 1.00 46.72 196 ASP A O 1
ATOM 1431 N N . GLY A 1 197 ? -23.833 25.000 39.269 1.00 48.44 197 GLY A N 1
ATOM 1432 C CA . GLY A 1 197 ? -22.462 25.175 39.787 1.00 48.44 197 GLY A CA 1
ATOM 1433 C C . GLY A 1 197 ? -21.622 23.892 39.874 1.00 48.44 197 GLY A C 1
ATOM 1434 O O . GLY A 1 197 ? -20.550 23.900 40.479 1.00 48.44 197 GLY A O 1
ATOM 1435 N N . LYS A 1 198 ? -22.084 22.803 39.254 1.00 44.91 198 LYS A N 1
ATOM 1436 C CA . LYS A 1 198 ? -21.317 21.578 39.023 1.00 44.91 198 LYS A CA 1
ATOM 1437 C C . LYS A 1 198 ? -20.918 21.546 37.548 1.00 44.91 198 LYS A C 1
ATOM 1439 O O . LYS A 1 198 ? -21.797 21.488 36.695 1.00 44.91 198 LYS A O 1
ATOM 1444 N N . SER A 1 199 ? -19.618 21.582 37.247 1.00 48.25 199 SER A N 1
ATOM 1445 C CA . SER A 1 199 ? -19.134 21.176 35.921 1.00 48.25 199 SER A CA 1
ATOM 1446 C C . SER A 1 199 ? -19.471 19.698 35.762 1.00 48.25 199 SER A C 1
ATOM 1448 O O . SER A 1 199 ? -18.829 18.845 36.375 1.00 48.25 199 SER A O 1
ATOM 1450 N N . MET A 1 200 ? -20.539 19.406 35.031 1.00 47.97 200 MET A N 1
ATOM 1451 C CA . MET A 1 200 ? -20.779 18.063 34.528 1.00 47.97 200 MET A CA 1
ATOM 1452 C C . MET A 1 200 ? -19.889 17.922 33.290 1.00 47.97 200 MET A C 1
ATOM 1454 O O . MET A 1 200 ? -19.883 18.848 32.477 1.00 47.97 200 MET A O 1
ATOM 1458 N N . PRO A 1 201 ? -19.100 16.845 33.161 1.00 56.44 201 PRO A N 1
ATOM 1459 C CA . PRO A 1 201 ? -18.450 16.562 31.890 1.00 56.44 201 PRO A CA 1
ATOM 1460 C C . PRO A 1 201 ? -19.538 16.439 30.822 1.00 56.44 201 PRO A C 1
ATOM 1462 O O . PRO A 1 201 ? -20.593 15.860 31.095 1.00 56.44 201 PRO A O 1
ATOM 1465 N N . ASP A 1 202 ? -19.306 17.020 29.648 1.00 64.06 202 ASP A N 1
ATOM 1466 C CA . ASP A 1 202 ? -20.186 16.793 28.508 1.00 64.06 202 ASP A CA 1
ATOM 1467 C C . ASP A 1 202 ? -20.065 15.311 28.127 1.00 64.06 202 ASP A C 1
ATOM 1469 O O . ASP A 1 202 ? -18.957 14.784 27.982 1.00 64.06 202 ASP A O 1
ATOM 1473 N N . ILE A 1 203 ? -21.191 14.602 28.110 1.00 67.31 203 ILE A N 1
ATOM 1474 C CA . ILE A 1 203 ? -21.232 13.169 27.811 1.00 67.31 203 ILE A CA 1
ATOM 1475 C C . ILE A 1 203 ? -21.759 13.048 26.394 1.00 67.31 203 ILE A C 1
ATOM 1477 O O . ILE A 1 203 ? -22.916 13.388 26.143 1.00 67.31 203 ILE A O 1
ATOM 1481 N N . GLU A 1 204 ? -20.929 12.533 25.495 1.00 71.56 204 GLU A N 1
ATOM 1482 C CA . GLU A 1 204 ? -21.368 12.191 24.150 1.00 71.56 204 GLU A CA 1
ATOM 1483 C C . GLU A 1 204 ? -21.851 10.735 24.151 1.00 71.56 204 GLU A C 1
ATOM 1485 O O . GLU A 1 204 ? -21.157 9.812 24.592 1.00 71.56 204 GLU A O 1
ATOM 1490 N N . GLU A 1 205 ? -23.105 10.542 23.737 1.00 82.31 205 GLU A N 1
ATOM 1491 C CA . GLU A 1 205 ? -23.670 9.218 23.506 1.00 82.31 205 GLU A CA 1
ATOM 1492 C C . GLU A 1 205 ? -23.449 8.857 22.038 1.00 82.31 205 GLU A C 1
ATOM 1494 O O . GLU A 1 205 ? -23.968 9.519 21.138 1.00 82.31 205 GLU A O 1
ATOM 1499 N N . HIS A 1 206 ? -22.679 7.801 21.813 1.00 82.88 206 HIS A N 1
ATOM 1500 C CA . HIS A 1 206 ? -22.395 7.259 20.490 1.00 82.88 206 HIS A CA 1
ATOM 1501 C C . HIS A 1 206 ? -23.102 5.917 20.323 1.00 82.88 206 HIS A C 1
ATOM 1503 O O . HIS A 1 206 ? -23.388 5.232 21.314 1.00 82.88 206 HIS A O 1
ATOM 1509 N N . SER A 1 207 ? -23.352 5.502 19.078 1.00 92.56 207 SER A N 1
ATOM 1510 C CA . SER A 1 207 ? -23.653 4.091 18.835 1.00 92.56 207 SER A CA 1
ATOM 1511 C C . SER A 1 207 ? -22.454 3.237 19.264 1.00 92.56 207 SER A C 1
ATOM 1513 O O . SER A 1 207 ? -21.325 3.728 19.345 1.00 92.56 207 SER A O 1
ATOM 1515 N N . PHE A 1 208 ? -22.699 1.970 19.601 1.00 91.88 208 PHE A N 1
ATOM 1516 C CA . PHE A 1 208 ? -21.606 1.071 19.968 1.00 91.88 208 PHE A CA 1
ATOM 1517 C C . PHE A 1 208 ? -20.562 0.982 18.849 1.00 91.88 208 PHE A C 1
ATOM 1519 O O . PHE A 1 208 ? -19.378 1.138 19.125 1.00 91.88 208 PHE A O 1
ATOM 1526 N N . ASP A 1 209 ? -21.006 0.826 17.604 1.00 92.62 209 ASP A N 1
ATOM 1527 C CA . ASP A 1 209 ? -20.117 0.679 16.452 1.00 92.62 209 ASP A CA 1
ATOM 1528 C C . ASP A 1 209 ? -19.299 1.958 16.203 1.00 92.62 209 ASP A C 1
ATOM 1530 O O . ASP A 1 209 ? -18.075 1.872 16.140 1.00 92.62 209 ASP A O 1
ATOM 1534 N N . ASP A 1 210 ? -19.925 3.145 16.210 1.00 92.19 210 ASP A N 1
ATOM 1535 C CA . ASP A 1 210 ? -19.207 4.423 16.026 1.00 92.19 210 ASP A CA 1
ATOM 1536 C C . ASP A 1 210 ? -18.169 4.657 17.134 1.00 92.19 210 ASP A C 1
ATOM 1538 O O . ASP A 1 210 ? -17.085 5.185 16.898 1.00 92.19 210 ASP A O 1
ATOM 1542 N N . ALA A 1 211 ? -18.494 4.290 18.378 1.00 91.56 211 ALA A N 1
ATOM 1543 C CA . ALA A 1 211 ? -17.573 4.433 19.501 1.00 91.56 211 ALA A CA 1
ATOM 1544 C C . ALA A 1 211 ? -16.346 3.523 19.358 1.00 91.56 211 ALA A C 1
ATOM 1546 O O . ALA A 1 211 ? -15.236 3.927 19.704 1.00 91.56 211 ALA A O 1
ATOM 1547 N N . ILE A 1 212 ? -16.551 2.296 18.876 1.00 95.06 212 ILE A N 1
ATOM 1548 C CA . ILE A 1 212 ? -15.478 1.332 18.632 1.00 95.06 212 ILE A CA 1
ATOM 1549 C C . ILE A 1 212 ? -14.624 1.752 17.435 1.00 95.06 212 ILE A C 1
ATOM 1551 O O . ILE A 1 212 ? -13.401 1.662 17.512 1.00 95.06 212 ILE A O 1
ATOM 1555 N N . GLU A 1 213 ? -15.247 2.250 16.371 1.00 94.19 213 GLU A N 1
ATOM 1556 C CA . GLU A 1 213 ? -14.552 2.761 15.192 1.00 94.19 213 GLU A CA 1
ATOM 1557 C C . GLU A 1 213 ? -13.701 3.999 15.519 1.00 94.19 213 GLU A C 1
ATOM 1559 O O . GLU A 1 213 ? -12.515 4.029 15.198 1.00 94.19 213 GLU A O 1
ATOM 1564 N N . ASN A 1 214 ? -14.242 4.979 16.248 1.00 91.69 214 ASN A N 1
ATOM 1565 C CA . ASN A 1 214 ? -13.454 6.138 16.686 1.00 91.69 214 ASN A CA 1
ATOM 1566 C C . ASN A 1 214 ? -12.273 5.718 17.574 1.00 91.69 214 ASN A C 1
ATOM 1568 O O . ASN A 1 214 ? -11.158 6.194 17.387 1.00 91.69 214 ASN A O 1
ATOM 1572 N N . LEU A 1 215 ? -12.497 4.777 18.498 1.00 93.44 215 LEU A N 1
ATOM 1573 C CA . LEU A 1 215 ? -11.433 4.252 19.354 1.00 93.44 215 LEU A CA 1
ATOM 1574 C C . LEU A 1 215 ? -10.348 3.510 18.556 1.00 93.44 215 LEU A C 1
ATOM 1576 O O . LEU A 1 215 ? -9.177 3.581 18.925 1.00 93.44 215 LEU A O 1
ATOM 1580 N N . LEU A 1 216 ? -10.719 2.803 17.483 1.00 94.31 216 LEU A N 1
ATOM 1581 C CA . LEU A 1 216 ? -9.759 2.207 16.555 1.00 94.31 216 LEU A CA 1
ATOM 1582 C C . LEU A 1 216 ? -8.897 3.293 15.902 1.00 94.31 216 LEU A C 1
ATOM 1584 O O . LEU A 1 216 ? -7.675 3.170 15.918 1.00 94.31 216 LEU A O 1
ATOM 1588 N N . TYR A 1 217 ? -9.503 4.343 15.342 1.00 91.50 217 TYR A N 1
ATOM 1589 C CA . TYR A 1 217 ? -8.742 5.402 14.673 1.00 91.50 217 TYR A CA 1
ATOM 1590 C C . TYR A 1 217 ? -7.821 6.155 15.637 1.00 91.50 217 TYR A C 1
ATOM 1592 O O . TYR A 1 217 ? -6.662 6.387 15.296 1.00 91.50 217 TYR A O 1
ATOM 1600 N N . ASP A 1 218 ? -8.278 6.437 16.860 1.00 91.88 218 ASP A N 1
ATOM 1601 C CA . ASP A 1 218 ? -7.429 7.017 17.907 1.00 91.88 218 ASP A CA 1
ATOM 1602 C C . ASP A 1 218 ? -6.251 6.084 18.256 1.00 91.88 218 ASP A C 1
ATOM 1604 O O . ASP A 1 218 ? -5.131 6.542 18.485 1.00 91.88 218 ASP A O 1
ATOM 1608 N N . ALA A 1 219 ? -6.472 4.762 18.284 1.00 92.69 219 ALA A N 1
ATOM 1609 C CA . ALA A 1 219 ? -5.418 3.780 18.537 1.00 92.69 219 ALA A CA 1
ATOM 1610 C C . ALA A 1 219 ? -4.402 3.686 17.388 1.00 92.69 219 ALA A C 1
ATOM 1612 O O . ALA A 1 219 ? -3.208 3.561 17.656 1.00 92.69 219 ALA A O 1
ATOM 1613 N N . ILE A 1 220 ? -4.859 3.756 16.135 1.00 90.81 220 ILE A N 1
ATOM 1614 C CA . ILE A 1 220 ? -4.002 3.789 14.940 1.00 90.81 220 ILE A CA 1
ATOM 1615 C C . ILE A 1 220 ? -3.125 5.047 14.952 1.00 90.81 220 ILE A C 1
ATOM 1617 O O . ILE A 1 220 ? -1.909 4.944 14.781 1.00 90.81 220 ILE A O 1
ATOM 1621 N N . ASP A 1 221 ? -3.712 6.220 15.209 1.00 89.50 221 ASP A N 1
ATOM 1622 C CA . ASP A 1 221 ? -2.967 7.484 15.272 1.00 89.50 221 ASP A CA 1
ATOM 1623 C C . ASP A 1 221 ? -1.937 7.466 16.410 1.00 89.50 221 ASP A C 1
ATOM 1625 O O . ASP A 1 221 ? -0.755 7.744 16.200 1.00 89.50 221 ASP A O 1
ATOM 1629 N N . LEU A 1 222 ? -2.341 7.020 17.604 1.00 90.44 222 LEU A N 1
ATOM 1630 C CA . LEU A 1 222 ? -1.442 6.918 18.755 1.00 90.44 222 LEU A CA 1
ATOM 1631 C C . LEU A 1 222 ? -0.305 5.902 18.541 1.00 90.44 222 LEU A C 1
ATOM 1633 O O . LEU A 1 222 ? 0.788 6.078 19.083 1.00 90.44 222 LEU A O 1
ATOM 1637 N N . ALA A 1 223 ? -0.546 4.848 17.758 1.00 88.94 223 ALA A N 1
ATOM 1638 C CA . ALA A 1 223 ? 0.459 3.861 17.367 1.00 88.94 223 ALA A CA 1
ATOM 1639 C C . ALA A 1 223 ? 1.476 4.389 16.336 1.00 88.94 223 ALA A C 1
ATOM 1641 O O . ALA A 1 223 ? 2.473 3.712 16.073 1.00 88.94 223 ALA A O 1
ATOM 1642 N N . GLY A 1 224 ? 1.264 5.596 15.798 1.00 87.88 224 GLY A N 1
ATOM 1643 C CA . GLY A 1 224 ? 2.122 6.215 14.788 1.00 87.88 224 GLY A CA 1
ATOM 1644 C C . GLY A 1 224 ? 1.818 5.768 13.360 1.00 87.88 224 GLY A C 1
ATOM 1645 O O . GLY A 1 224 ? 2.652 5.977 12.484 1.00 87.88 224 GLY A O 1
ATOM 1646 N N . HIS A 1 225 ? 0.640 5.182 13.141 1.00 82.81 225 HIS A N 1
ATOM 1647 C CA . HIS A 1 225 ? 0.192 4.636 11.857 1.00 82.81 225 HIS A CA 1
ATOM 1648 C C . HIS A 1 225 ? -0.880 5.513 11.207 1.00 82.81 225 HIS A C 1
ATOM 1650 O O . HIS A 1 225 ? -1.735 5.039 10.459 1.00 82.81 225 HIS A O 1
ATOM 1656 N N . SER A 1 226 ? -0.890 6.809 11.535 1.00 68.38 226 SER A N 1
ATOM 1657 C CA . SER A 1 226 ? -1.799 7.756 10.906 1.00 68.38 226 SER A CA 1
ATOM 1658 C C . SER A 1 226 ? -1.377 8.064 9.477 1.00 68.38 226 SER A C 1
ATOM 1660 O O . SER A 1 226 ? -0.219 8.348 9.185 1.00 68.38 226 SER A O 1
ATOM 1662 N N . GLY A 1 227 ? -2.370 8.049 8.589 1.00 57.16 227 GLY A N 1
ATOM 1663 C CA . GLY A 1 227 ? -2.190 8.361 7.182 1.00 57.16 227 GLY A CA 1
ATOM 1664 C C . GLY A 1 227 ? -2.031 7.104 6.339 1.00 57.16 227 GLY A C 1
ATOM 1665 O O . GLY A 1 227 ? -0.936 6.595 6.142 1.00 57.16 227 GLY A O 1
ATOM 1666 N N . TRP A 1 228 ? -3.132 6.689 5.718 1.00 60.09 228 TRP A N 1
ATOM 1667 C CA . TRP A 1 228 ? -3.185 5.745 4.595 1.00 60.09 228 TRP A CA 1
ATOM 1668 C C . TRP A 1 228 ? -2.474 6.277 3.321 1.00 60.09 228 TRP A C 1
ATOM 1670 O O . TRP A 1 228 ? -2.757 5.854 2.200 1.00 60.09 228 TRP A O 1
ATOM 1680 N N . GLU A 1 229 ? -1.584 7.263 3.470 1.00 52.88 229 GLU A N 1
ATOM 1681 C CA . GLU A 1 229 ? -1.144 8.209 2.440 1.00 52.88 229 GLU A CA 1
ATOM 1682 C C . GLU A 1 229 ? -0.140 7.618 1.442 1.00 52.88 229 GLU A C 1
ATOM 1684 O O . GLU A 1 229 ? 0.068 8.200 0.378 1.00 52.88 229 GLU A O 1
ATOM 1689 N N . ASN A 1 230 ? 0.473 6.468 1.743 1.00 57.94 230 ASN A N 1
ATOM 1690 C CA . ASN A 1 230 ? 1.394 5.803 0.816 1.00 57.94 230 ASN A CA 1
ATOM 1691 C C . ASN A 1 230 ? 0.674 5.063 -0.324 1.00 57.94 230 ASN A C 1
ATOM 1693 O O . ASN A 1 230 ? 1.337 4.612 -1.250 1.00 57.94 230 ASN A O 1
ATOM 1697 N N . ASN A 1 231 ? -0.661 4.958 -0.280 1.00 63.22 231 ASN A N 1
ATOM 1698 C CA . ASN A 1 231 ? -1.509 4.281 -1.270 1.00 63.22 231 ASN A CA 1
ATOM 1699 C C . ASN A 1 231 ? -1.250 2.766 -1.447 1.00 63.22 231 ASN A C 1
ATOM 1701 O O . ASN A 1 231 ? -2.054 2.098 -2.090 1.00 63.22 231 ASN A O 1
ATOM 1705 N N . ASP A 1 232 ? -0.198 2.224 -0.833 1.00 71.50 232 ASP A N 1
ATOM 1706 C CA . ASP A 1 232 ? 0.060 0.785 -0.692 1.00 71.50 232 ASP A CA 1
ATOM 1707 C C . ASP A 1 232 ? -0.881 0.156 0.353 1.00 71.50 232 ASP A C 1
ATOM 1709 O O . ASP A 1 232 ? -1.251 -1.017 0.274 1.00 71.50 232 ASP A O 1
ATOM 1713 N N . GLY A 1 233 ? -1.348 0.977 1.297 1.00 78.19 233 GLY A N 1
ATOM 1714 C CA . GLY A 1 233 ? -2.389 0.615 2.241 1.00 78.19 233 GLY A CA 1
ATOM 1715 C C . GLY A 1 233 ? -1.898 -0.215 3.416 1.00 78.19 233 GLY A C 1
ATOM 1716 O O . GLY A 1 233 ? -0.727 -0.213 3.782 1.00 78.19 233 GLY A O 1
ATOM 1717 N N . GLY A 1 234 ? -2.836 -0.900 4.050 1.00 84.81 234 GLY A N 1
ATOM 1718 C CA . GLY A 1 234 ? -2.572 -1.683 5.241 1.00 84.81 234 GLY A CA 1
ATOM 1719 C C . GLY A 1 234 ? -3.852 -2.190 5.880 1.00 84.81 234 GLY A C 1
ATOM 1720 O O . GLY A 1 234 ? -4.956 -2.126 5.324 1.00 84.81 234 GLY A O 1
ATOM 1721 N N . GLY A 1 235 ? -3.715 -2.707 7.083 1.00 91.75 235 GLY A N 1
ATOM 1722 C CA . GLY A 1 235 ? -4.856 -3.189 7.834 1.00 91.75 235 GLY A CA 1
ATOM 1723 C C . GLY A 1 235 ? -4.431 -3.824 9.129 1.00 91.75 235 GLY A C 1
ATOM 1724 O O . GLY A 1 235 ? -3.275 -3.737 9.546 1.00 91.75 235 GLY A O 1
ATOM 1725 N N . GLY A 1 236 ? -5.379 -4.448 9.800 1.00 94.50 236 GLY A N 1
ATOM 1726 C CA . GLY A 1 236 ? -5.061 -5.070 11.063 1.00 94.50 236 GLY A CA 1
ATOM 1727 C C . GLY A 1 236 ? -6.264 -5.512 11.855 1.00 94.50 236 GLY A C 1
ATOM 1728 O O . GLY A 1 236 ? -7.405 -5.526 11.388 1.00 94.50 236 GLY A O 1
ATOM 1729 N N . THR A 1 237 ? -5.967 -5.882 13.093 1.00 97.44 237 THR A N 1
ATOM 1730 C CA . THR A 1 237 ? -6.955 -6.288 14.080 1.00 97.44 237 THR A CA 1
ATOM 1731 C C . THR A 1 237 ? -6.764 -5.485 15.355 1.00 97.44 237 THR A C 1
ATOM 1733 O O . THR A 1 237 ? -5.682 -5.460 15.942 1.00 97.44 237 THR A O 1
ATOM 1736 N N . PHE A 1 238 ? -7.845 -4.874 15.827 1.00 97.69 238 PHE A N 1
ATOM 1737 C CA . PHE A 1 238 ? -7.891 -4.192 17.110 1.00 97.69 238 PHE A CA 1
ATOM 1738 C C . PHE A 1 238 ? -8.828 -4.919 18.064 1.00 97.69 238 PHE A C 1
ATOM 1740 O O . PHE A 1 238 ? -9.988 -5.174 17.750 1.00 97.69 238 PHE A O 1
ATOM 1747 N N . ILE A 1 239 ? -8.332 -5.271 19.245 1.00 98.19 239 ILE A N 1
ATOM 1748 C CA . ILE A 1 239 ? -9.090 -6.012 20.250 1.00 98.19 239 ILE A CA 1
ATOM 1749 C C . ILE A 1 239 ? -9.166 -5.171 21.510 1.00 98.19 239 ILE A C 1
ATOM 1751 O O . ILE A 1 239 ? -8.132 -4.827 22.073 1.00 98.19 239 ILE A O 1
ATOM 1755 N N . VAL A 1 240 ? -10.378 -4.902 21.992 1.00 97.62 240 VAL A N 1
ATOM 1756 C CA . VAL A 1 240 ? -10.614 -4.258 23.290 1.00 97.62 240 VAL A CA 1
ATOM 1757 C C . VAL A 1 240 ? -11.233 -5.266 24.243 1.00 97.62 240 VAL A C 1
ATOM 1759 O O . VAL A 1 240 ? -12.273 -5.865 23.958 1.00 97.62 240 VAL A O 1
ATOM 1762 N N . HIS A 1 241 ? -10.608 -5.447 25.398 1.00 97.31 241 HIS A N 1
ATOM 1763 C CA . HIS A 1 241 ? -11.045 -6.373 26.429 1.00 97.31 241 HIS A CA 1
ATOM 1764 C C . HIS A 1 241 ? -11.952 -5.702 27.462 1.00 97.31 241 HIS A C 1
ATOM 1766 O O . HIS A 1 241 ? -11.871 -4.511 27.768 1.00 97.31 241 HIS A O 1
ATOM 1772 N N . ALA A 1 242 ? -12.807 -6.517 28.075 1.00 96.12 242 ALA A N 1
ATOM 1773 C CA . ALA A 1 242 ? -13.713 -6.111 29.142 1.00 96.12 242 ALA A CA 1
ATOM 1774 C C . ALA A 1 242 ? -12.996 -5.553 30.395 1.00 96.12 242 ALA A C 1
ATOM 1776 O O . ALA A 1 242 ? -13.635 -4.940 31.252 1.00 96.12 242 ALA A O 1
ATOM 1777 N N . ASP A 1 243 ? -11.685 -5.754 30.542 1.00 95.56 243 ASP A N 1
ATOM 1778 C CA . ASP A 1 243 ? -10.859 -5.193 31.617 1.00 95.56 243 ASP A CA 1
ATOM 1779 C C . ASP A 1 243 ? -10.250 -3.816 31.295 1.00 95.56 243 ASP A C 1
ATOM 1781 O O . ASP A 1 243 ? -9.510 -3.289 32.122 1.00 95.56 243 ASP A O 1
ATOM 1785 N N . ALA A 1 244 ? -10.649 -3.201 30.175 1.00 94.75 244 ALA A N 1
ATOM 1786 C CA . ALA A 1 244 ? -10.158 -1.912 29.681 1.00 94.75 244 ALA A CA 1
ATOM 1787 C C . ALA A 1 244 ? -8.688 -1.929 29.222 1.00 94.75 244 ALA A C 1
ATOM 1789 O O . ALA A 1 244 ? -8.014 -0.899 29.239 1.00 94.75 244 ALA A O 1
ATOM 1790 N N . THR A 1 245 ? -8.205 -3.091 28.783 1.00 96.50 245 THR A N 1
ATOM 1791 C CA . THR A 1 245 ? -6.988 -3.213 27.973 1.00 96.50 245 THR A CA 1
ATOM 1792 C C . THR A 1 245 ? -7.342 -3.378 26.499 1.00 96.50 245 THR A C 1
ATOM 1794 O O . THR A 1 245 ? -8.444 -3.821 26.163 1.00 96.50 245 THR A O 1
ATOM 1797 N N . ALA A 1 246 ? -6.424 -3.015 25.610 1.00 97.19 246 ALA A N 1
ATOM 1798 C CA . ALA A 1 246 ? -6.577 -3.242 24.184 1.00 97.19 246 ALA A CA 1
ATOM 1799 C C . ALA A 1 246 ? -5.256 -3.587 23.500 1.00 97.19 246 ALA A C 1
ATOM 1801 O O . ALA A 1 246 ? -4.176 -3.304 24.018 1.00 97.19 246 ALA A O 1
ATOM 1802 N N . ARG A 1 247 ? -5.360 -4.205 22.327 1.00 97.44 247 ARG A N 1
ATOM 1803 C CA . ARG A 1 247 ? -4.240 -4.695 21.525 1.00 97.44 247 ARG A CA 1
ATOM 1804 C C . ARG A 1 247 ? -4.506 -4.385 20.051 1.00 97.44 247 ARG A C 1
ATOM 1806 O O . ARG A 1 247 ? -5.566 -4.755 19.554 1.00 97.44 247 ARG A O 1
ATOM 1813 N N . LEU A 1 248 ? -3.574 -3.709 19.379 1.00 96.50 248 LEU A N 1
ATOM 1814 C CA . LEU A 1 248 ? -3.640 -3.349 17.955 1.00 96.50 248 LEU A CA 1
ATOM 1815 C C . LEU A 1 248 ? -2.524 -4.051 17.184 1.00 96.50 248 LEU A C 1
ATOM 1817 O O . LEU A 1 248 ? -1.363 -3.652 17.297 1.00 96.50 248 LEU A O 1
ATOM 1821 N N . GLU A 1 249 ? -2.881 -5.095 16.438 1.00 96.19 249 GLU A N 1
ATOM 1822 C CA . GLU A 1 249 ? -2.024 -5.724 15.425 1.00 96.19 249 GLU A CA 1
ATOM 1823 C C . GLU A 1 249 ? -2.197 -4.936 14.134 1.00 96.19 249 GLU A C 1
ATOM 1825 O O . GLU A 1 249 ? -3.302 -4.904 13.595 1.00 96.19 249 GLU A O 1
ATOM 1830 N N . HIS A 1 250 ? -1.133 -4.288 13.666 1.00 92.56 250 HIS A N 1
ATOM 1831 C CA . HIS A 1 250 ? -1.152 -3.497 12.441 1.00 92.56 250 HIS A CA 1
ATOM 1832 C C . HIS A 1 250 ? -0.150 -4.034 11.427 1.00 92.56 250 HIS A C 1
ATOM 1834 O O . HIS A 1 250 ? 0.959 -4.425 11.793 1.00 92.56 250 HIS A O 1
ATOM 1840 N N . CYS A 1 251 ? -0.553 -4.025 10.165 1.00 90.06 251 CYS A N 1
ATOM 1841 C CA . CYS A 1 251 ? 0.245 -4.400 9.019 1.00 90.06 251 CYS A CA 1
ATOM 1842 C C . CYS A 1 251 ? 0.281 -3.218 8.043 1.00 90.06 251 CYS A C 1
ATOM 1844 O O . CYS A 1 251 ? -0.755 -2.856 7.478 1.00 90.06 251 CYS A O 1
ATOM 1846 N N . ASP A 1 252 ? 1.465 -2.632 7.877 1.00 85.31 252 ASP A N 1
ATOM 1847 C CA . ASP A 1 252 ? 1.751 -1.610 6.872 1.00 85.31 252 ASP A CA 1
ATOM 1848 C C . ASP A 1 252 ? 2.172 -2.305 5.580 1.00 85.31 252 ASP A C 1
ATOM 1850 O O . ASP A 1 252 ? 3.208 -2.978 5.574 1.00 85.31 252 ASP A O 1
ATOM 1854 N N . ASN A 1 253 ? 1.424 -2.132 4.492 1.00 83.50 253 ASN A N 1
ATOM 1855 C CA . ASN A 1 253 ? 1.863 -2.588 3.177 1.00 83.50 253 ASN A CA 1
ATOM 1856 C C . ASN A 1 253 ? 2.711 -1.495 2.522 1.00 83.50 253 ASN A C 1
ATOM 1858 O O . ASN A 1 253 ? 2.457 -0.299 2.695 1.00 83.50 253 ASN A O 1
ATOM 1862 N N . PHE A 1 254 ? 3.733 -1.899 1.775 1.00 78.00 254 PHE A N 1
ATOM 1863 C CA . PHE A 1 254 ? 4.547 -0.987 0.982 1.00 78.00 254 PHE A CA 1
ATOM 1864 C C . PHE A 1 254 ? 5.130 -1.677 -0.247 1.00 78.00 254 PHE A C 1
ATOM 1866 O O . PHE A 1 254 ? 5.474 -2.860 -0.206 1.00 78.00 254 PHE A O 1
ATOM 1873 N N . THR A 1 255 ? 5.304 -0.918 -1.324 1.00 78.81 255 THR A N 1
ATOM 1874 C CA . THR A 1 255 ? 5.998 -1.392 -2.525 1.00 78.81 255 THR A CA 1
ATOM 1875 C C . THR A 1 255 ? 7.471 -0.980 -2.475 1.00 78.81 255 THR A C 1
ATOM 1877 O O . THR A 1 255 ? 7.792 0.203 -2.365 1.00 78.81 255 THR A O 1
ATOM 1880 N N . ASP A 1 256 ? 8.385 -1.948 -2.563 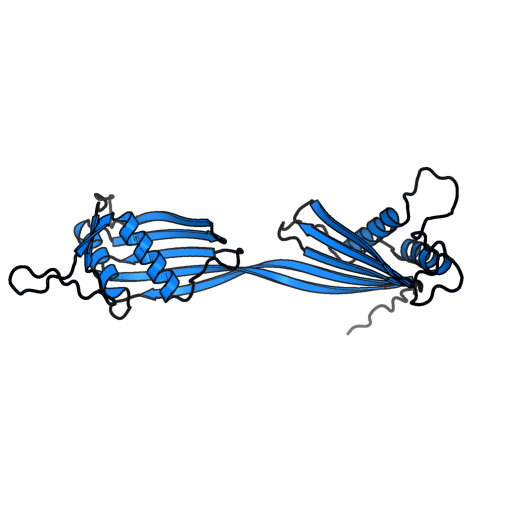1.00 81.31 256 ASP A N 1
ATOM 1881 C CA . ASP A 1 256 ? 9.826 -1.710 -2.728 1.00 81.31 256 ASP A CA 1
ATOM 1882 C C . ASP A 1 256 ? 10.258 -2.003 -4.172 1.00 81.31 256 ASP A C 1
ATOM 1884 O O . ASP A 1 256 ? 9.539 -2.639 -4.943 1.00 81.31 256 ASP A O 1
ATOM 1888 N N . THR A 1 257 ? 11.449 -1.548 -4.548 1.00 80.75 257 THR A N 1
ATOM 1889 C CA . THR A 1 257 ? 11.974 -1.684 -5.903 1.00 80.75 257 THR A CA 1
ATOM 1890 C C . THR A 1 257 ? 13.365 -2.315 -5.900 1.00 80.75 257 THR A C 1
ATOM 1892 O O . THR A 1 257 ? 14.337 -1.749 -5.391 1.00 80.75 257 THR A O 1
ATOM 1895 N N . VAL A 1 258 ? 13.502 -3.469 -6.554 1.00 81.75 258 VAL A N 1
ATOM 1896 C CA . VAL A 1 258 ? 14.785 -4.172 -6.701 1.00 81.75 258 VAL A CA 1
ATOM 1897 C C . VAL A 1 258 ? 15.386 -3.876 -8.066 1.00 81.75 258 VAL A C 1
ATOM 1899 O O . VAL A 1 258 ? 14.770 -4.155 -9.085 1.00 81.75 258 VAL A O 1
ATOM 1902 N N . ASN A 1 259 ? 16.612 -3.352 -8.093 1.00 84.94 259 ASN A N 1
ATOM 1903 C CA . ASN A 1 259 ? 17.276 -2.923 -9.324 1.00 84.94 259 ASN A CA 1
ATOM 1904 C C . ASN A 1 259 ? 18.359 -3.914 -9.772 1.00 84.94 259 ASN A C 1
ATOM 1906 O O . ASN A 1 259 ? 19.191 -4.336 -8.968 1.00 84.94 259 ASN A O 1
ATOM 1910 N N . ASN A 1 260 ? 18.408 -4.207 -11.071 1.00 85.62 260 ASN A N 1
ATOM 1911 C CA . ASN A 1 260 ? 19.419 -5.049 -11.709 1.00 85.62 260 ASN A CA 1
ATOM 1912 C C . ASN A 1 260 ? 19.966 -4.371 -12.976 1.00 85.62 260 ASN A C 1
ATOM 1914 O O . ASN A 1 260 ? 19.238 -3.678 -13.684 1.00 85.62 260 ASN A O 1
ATOM 1918 N N . SER A 1 261 ? 21.248 -4.588 -13.289 1.00 88.88 261 SER A N 1
ATOM 1919 C CA . SER A 1 261 ? 21.898 -4.017 -14.476 1.00 88.88 261 SER A CA 1
ATOM 1920 C C . SER A 1 261 ? 22.690 -5.074 -15.241 1.00 88.88 261 SER A C 1
ATOM 1922 O O . SER A 1 261 ? 23.428 -5.865 -14.648 1.00 88.88 261 SER A O 1
ATOM 1924 N N . TYR A 1 262 ? 22.544 -5.071 -16.564 1.00 90.31 262 TYR A N 1
ATOM 1925 C CA . TYR A 1 262 ? 23.162 -6.021 -17.483 1.00 90.31 262 TYR A CA 1
ATOM 1926 C C . TYR A 1 262 ? 23.827 -5.279 -18.639 1.00 90.31 262 TYR A C 1
ATOM 1928 O O . TYR A 1 262 ? 23.318 -4.270 -19.128 1.00 90.31 262 TYR A O 1
ATOM 1936 N N . ILE A 1 263 ? 24.955 -5.812 -19.10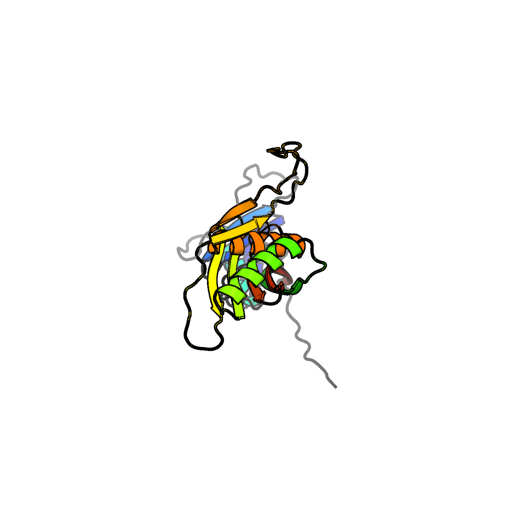9 1.00 90.50 263 ILE A N 1
ATOM 1937 C CA . ILE A 1 263 ? 25.655 -5.317 -20.294 1.00 90.50 263 ILE A CA 1
ATOM 1938 C C . ILE A 1 263 ? 25.666 -6.428 -21.335 1.00 90.50 263 ILE A C 1
ATOM 1940 O O . ILE A 1 263 ? 26.120 -7.541 -21.069 1.00 90.50 263 ILE A O 1
ATOM 1944 N N . PHE A 1 264 ? 25.209 -6.094 -22.534 1.00 88.56 264 PHE A N 1
ATOM 1945 C CA . PHE A 1 264 ? 25.280 -6.930 -23.719 1.00 88.56 264 PHE A CA 1
ATOM 1946 C C . PHE A 1 264 ? 26.233 -6.291 -24.725 1.00 88.56 264 PHE A C 1
ATOM 1948 O O . PHE A 1 264 ? 26.411 -5.074 -24.769 1.00 88.56 264 PHE A O 1
ATOM 1955 N N . GLY A 1 265 ? 26.849 -7.098 -25.575 1.00 83.12 265 GLY A N 1
ATOM 1956 C CA . GLY A 1 265 ? 27.689 -6.565 -26.633 1.00 83.12 265 GLY A CA 1
ATOM 1957 C C . GLY A 1 265 ? 28.065 -7.634 -27.630 1.00 83.12 265 GLY A C 1
ATOM 1958 O O . GLY A 1 265 ? 28.105 -8.815 -27.307 1.00 83.12 265 GLY A O 1
ATOM 1959 N N . THR A 1 266 ? 28.412 -7.209 -28.839 1.00 73.62 266 THR A N 1
ATOM 1960 C CA . THR A 1 266 ? 28.765 -8.101 -29.952 1.00 73.62 266 THR A CA 1
ATOM 1961 C C . THR A 1 266 ? 30.141 -8.776 -29.798 1.00 73.62 266 THR A C 1
ATOM 1963 O O . THR A 1 266 ? 30.695 -9.284 -30.774 1.00 73.62 266 THR A O 1
ATOM 1966 N N . GLY A 1 267 ? 30.745 -8.732 -28.606 1.00 58.41 267 GLY A N 1
ATOM 1967 C CA . GLY A 1 267 ? 32.013 -9.389 -28.295 1.00 58.41 267 GLY A CA 1
ATOM 1968 C C . GLY A 1 267 ? 31.791 -10.865 -27.966 1.00 58.41 267 GLY A C 1
ATOM 1969 O O . GLY A 1 267 ? 30.914 -11.200 -27.178 1.00 58.41 267 GLY A O 1
ATOM 1970 N N . SER A 1 268 ? 32.578 -11.763 -28.565 1.00 41.69 268 SER A N 1
ATOM 1971 C CA . SER A 1 268 ? 32.469 -13.202 -28.309 1.00 41.69 268 SER A CA 1
ATOM 1972 C C . SER A 1 268 ? 32.697 -13.521 -26.828 1.00 41.69 268 SER A C 1
ATOM 1974 O O . SER A 1 268 ? 33.770 -13.228 -26.299 1.00 41.69 268 SER A O 1
ATOM 1976 N N . HIS A 1 269 ? 31.733 -14.181 -26.186 1.00 37.91 269 HIS A N 1
ATOM 1977 C CA . HIS A 1 269 ? 31.962 -14.894 -24.932 1.00 37.91 269 HIS A CA 1
ATOM 1978 C C . HIS A 1 269 ? 33.035 -15.970 -25.159 1.00 37.91 269 HIS A C 1
ATOM 1980 O O . HIS A 1 269 ? 32.762 -16.998 -25.777 1.00 37.91 269 HIS A O 1
ATOM 1986 N N . ASP A 1 270 ? 34.251 -15.744 -24.661 1.00 33.53 270 ASP A N 1
ATOM 1987 C CA . ASP A 1 270 ? 35.206 -16.826 -24.428 1.00 33.53 270 ASP A CA 1
ATOM 1988 C C . ASP A 1 270 ? 34.851 -17.434 -23.065 1.00 33.53 270 ASP A C 1
ATOM 1990 O O . ASP A 1 270 ? 35.158 -16.884 -22.004 1.00 33.53 270 ASP A O 1
ATOM 1994 N N . ALA A 1 271 ? 34.076 -18.517 -23.093 1.00 37.44 271 ALA A N 1
ATOM 1995 C CA . ALA A 1 271 ? 33.748 -19.285 -21.904 1.00 37.44 271 ALA A CA 1
ATOM 1996 C C . ALA A 1 271 ? 35.017 -20.006 -21.426 1.00 37.44 271 ALA A C 1
ATOM 1998 O O . ALA A 1 271 ? 35.356 -21.078 -21.921 1.00 37.44 271 ALA A O 1
ATOM 1999 N N . SER A 1 272 ? 35.722 -19.426 -20.453 1.00 34.16 272 SER A N 1
ATOM 2000 C CA . SER A 1 272 ? 36.643 -20.210 -19.629 1.00 34.16 272 SER A CA 1
ATOM 2001 C C . SER A 1 272 ? 35.844 -20.854 -18.499 1.00 34.16 272 SER A C 1
ATOM 2003 O O . SER A 1 272 ? 35.407 -20.200 -17.554 1.00 34.16 272 SER A O 1
ATOM 2005 N N . GLU A 1 273 ? 35.595 -22.152 -18.674 1.00 38.28 273 GLU A N 1
ATOM 2006 C CA . GLU A 1 273 ? 35.047 -23.058 -17.670 1.00 38.28 273 GLU A CA 1
ATOM 2007 C C . GLU A 1 273 ? 35.849 -23.000 -16.364 1.00 38.28 273 GLU A C 1
ATOM 2009 O O . GLU A 1 273 ? 37.076 -22.868 -16.352 1.00 38.28 273 GLU A O 1
ATOM 2014 N N . GLY A 1 274 ? 35.112 -23.116 -15.261 1.00 35.09 274 GLY A N 1
ATOM 2015 C CA . GLY A 1 274 ? 35.628 -23.080 -13.906 1.00 35.09 274 GLY A CA 1
ATOM 2016 C C . GLY A 1 274 ? 36.635 -24.184 -13.591 1.00 35.09 274 GLY A C 1
ATOM 2017 O O . GLY A 1 274 ? 36.508 -25.335 -14.006 1.00 35.09 274 GLY A O 1
ATOM 2018 N N . GLY A 1 275 ? 37.610 -23.815 -12.768 1.00 29.55 275 GLY A N 1
ATOM 2019 C CA . GLY A 1 275 ? 38.371 -24.743 -11.948 1.00 29.55 275 GLY A CA 1
ATOM 2020 C C . GLY A 1 275 ? 38.087 -24.450 -10.480 1.00 29.55 275 GLY A C 1
ATOM 2021 O O . GLY A 1 275 ? 38.668 -23.524 -9.924 1.00 29.55 275 GLY A O 1
ATOM 2022 N N . GLU A 1 276 ? 37.199 -25.237 -9.879 1.00 35.97 276 GLU A N 1
ATOM 2023 C CA . GLU A 1 276 ? 37.230 -25.542 -8.441 1.00 35.97 276 GLU A CA 1
ATOM 2024 C C . GLU A 1 276 ? 38.418 -26.489 -8.156 1.00 35.97 276 GLU A C 1
ATOM 2026 O O . GLU A 1 276 ? 38.848 -27.206 -9.073 1.00 35.97 276 GLU A O 1
ATOM 2031 N N . PRO A 1 277 ? 39.022 -26.470 -6.950 1.00 44.06 277 PRO A N 1
ATOM 2032 C CA . PRO A 1 277 ? 38.353 -26.787 -5.675 1.00 44.06 277 PRO A CA 1
ATOM 2033 C C . PRO A 1 277 ? 38.453 -25.736 -4.559 1.00 44.06 277 PRO A C 1
ATOM 2035 O O . PRO A 1 277 ? 39.381 -24.897 -4.589 1.00 44.06 277 PRO A O 1
#

Nearest PDB structures (foldseek):
  7st9-assembly1_H  TM=1.433E-01  e=3.412E-01  Saccharomyces cerevisiae S288C
  3b2d-assembly1_D  TM=2.968E-01  e=7.199E+00  Homo sapiens
  2z65-assembly3_C  TM=2.028E-01  e=2.413E+00  Homo sapiens

pLDDT: mean 77.69, std 18.88, range [29.55, 98.25]

Organism: NCBI:txid87883

Solvent-accessible surface area (backbone atoms only — not comparable to full-atom values): 15849 Å² total; per-residue (Å²): 121,85,59,47,68,59,39,50,54,55,12,46,48,30,50,73,71,54,30,50,34,43,35,35,44,38,33,32,43,33,99,44,75,79,41,76,48,80,48,77,42,65,58,100,69,68,85,86,58,95,71,84,65,75,73,66,75,85,75,80,95,60,101,81,67,74,56,44,64,61,53,48,51,51,49,48,52,53,50,48,45,61,74,73,47,93,63,38,83,84,51,62,19,34,34,36,41,38,39,38,31,34,87,22,43,29,39,39,41,36,36,39,42,41,84,45,71,47,79,48,80,46,78,45,37,85,87,40,94,56,29,66,54,33,44,39,51,9,50,50,30,50,74,47,55,30,52,29,40,38,34,36,34,40,35,32,40,98,47,65,49,79,75,44,79,46,76,40,48,92,60,79,80,68,67,79,72,69,59,43,66,38,74,56,80,76,88,78,68,99,68,73,72,66,65,91,85,46,82,57,73,56,66,48,76,34,45,35,66,60,49,52,51,52,52,48,53,53,50,36,44,74,72,70,64,62,69,43,73,82,54,55,18,36,34,39,41,39,36,41,31,33,85,24,37,34,37,39,41,40,33,44,37,40,74,45,75,52,78,51,77,46,79,50,51,72,68,81,84,78,82,78,76,86,79,83,134

Radius of gyration: 32.04 Å; Cα contacts (8 Å, |Δi|>4): 503; chains: 1; bounding box: 66×54×90 Å

Secondary structure (DSSP, 8-state):
---HHHHHHHHHHHHHHT--EEEEEEEEETTEEEEEEEEEEPPSS--S-S------------TT---HHHHHHHHHHHHHHHTT----TTS--EEEEEEEETTS-EEEEEEEEEEEEEEEEEEE-TTSTTHHHHHHHHHHHHHHT-SEEEEEEEEETTEEEEEEEEEE-SSS--PPP-EEEEE---SS------BTTB-PPPEEEEEHHHHHHHHHHHHHHHTT----TTSS-EEEEEEEETTS-EEEEEEEEEEEEEEEEEEE-SS----------

Sequence (277 aa):
MDLNPTLAQLSTVLRVTGAVSATAEYAGYGDSGDHFEIAIQWPANPAGNTDATEPTSTTSDSQDYPDFDARFENLVWDAVSSAGHDGWENNEGGGGTFTLLSDGTATLERYDNVENSNESMHEFGTDSELTTALNAVGSVLRSAGALSVTVEYTGCGDSGGVETITLQWPGSPGTPPASIAIPRLDYGSAASSTTDGKSMPDIEEHSFDDAIENLLYDAIDLAGHSGWENNDGGGGTFIVHADATARLEHCDNFTDTVNNSYIFGTGSHDASEGGEP

Mean predicted aligned error: 13.97 Å

InterPro domains:
  IPR049243 Domain of unknown function DUF6878 [PF21798] (8-124)
  IPR049243 Domain of unknown function DUF6878 [PF21798] (137-262)

Foldseek 3Di:
DDLQVLLLVLLQLCVVLQWFKKKWWWKDFAQDTPDIDIDIHHDPDPPPDPCSDDRFDPDDDDPPDDTSRVSVVVSLVVVCVVVPDPGNNVRQIWIWMWMRGSQSKIKTKIKDKDKDKDKDKDKDACPDPCNQLLQQLLQQCVVQQFFKWKWWWKDAAPGIFTPDIDTHHPDPHGDHAQKTWGFDDPPDDPCQPDDPPDSDGDIDIDTSVVSVRVSVQVVCVVVVNPDSHQRQIWIWMKMRGSNSMIMTIIMDMDMDMDMDMDMDGSDDPPDPDDDDD